Protein 3LZZ (pdb70)

Radius of gyration: 20.16 Å; Cα contacts (8 Å, |Δi|>4): 832; chains: 2; bounding box: 64×42×46 Å

InterPro domains:
  IPR009327 Cupin domain of unknown function DUF985 [PF06172] (14-147)
  IPR009327 Cupin domain of unknown function DUF985 [cd06121] (12-163)
  IPR011051 RmlC-like cupin domain superfamily [SSF51182] (6-169)
  IPR014710 RmlC-like jelly roll fold [G3DSA:2.60.120.10] (1-169)
  IPR039935 Uncharacterized protein YML079W-like [PTHR33387] (6-169)

Foldseek 3Di:
DVVVVCCVVVVWDADPQDDWTKDWPDFDPDWDDDPPDDDIFTQKIKMKTKGAAPIKSFWKFFQWWKKKFFDDDFKKWKWWQAPVQDIDIAIDDDCVVPVRHHRMDIHHHPITIMMHDHGMTIIMMMTGSGDDVVGMDGDDLVVVCVNRVVCNVVNVSGHDD/DVVVVCCVVQVWDCDPQWRWTKDWDDFAPDWDDDPVDDDIFTFKIKMKIKDAAPIKNFWKFFQWWKKKFFDDDFKKWKWWQALVQDIDIAIDDDCVVPVRHDRMDIHGHPIIIMMHDHGMTIIMMMTGSYDDVVGMGRDALVVVCVSHVVCNVVNVVRHDD

B-factor: mean 35.82, std 12.93, range [13.78, 120.42]

Organism: NCBI:txid155462

Structure (mmCIF, N/CA/C/O backbone):
data_3LZZ
#
_entry.id   3LZZ
#
_cell.length_a   88.860
_cell.length_b   88.860
_cell.length_c   168.170
_cell.angle_alpha   90.00
_cell.angle_beta   90.00
_cell.angle_gamma   90.00
#
_symmetry.space_group_name_H-M   'I 41'
#
loop_
_entity.id
_entity.type
_entity.pdbx_description
1 polymer 'Putative uncharacterized protein'
2 non-polymer "GUANOSINE-5'-DIPHOSPHATE"
3 non-polymer 'ACETATE ION'
4 water water
#
loop_
_atom_site.group_PDB
_atom_site.id
_atom_site.type_symbol
_atom_site.label_atom_id
_atom_site.label_alt_id
_atom_site.label_comp_id
_atom_site.label_asym_id
_atom_site.label_entity_id
_atom_site.label_seq_id
_atom_site.pdbx_PDB_ins_code
_atom_site.Cartn_x
_atom_site.Cartn_y
_atom_site.Cartn_z
_atom_site.occupancy
_atom_site.B_iso_or_equiv
_atom_site.auth_seq_id
_atom_site.auth_comp_id
_atom_site.auth_asym_id
_atom_site.auth_atom_id
_atom_site.pdbx_PDB_model_num
ATOM 1 N N . GLU A 1 10 ? -21.020 -33.972 8.089 1.00 40.62 10 GLU A N 1
ATOM 2 C CA . GLU A 1 10 ? -22.141 -33.173 7.472 1.00 41.43 10 GLU A CA 1
ATOM 3 C C . GLU A 1 10 ? -21.475 -32.154 6.578 1.00 40.43 10 GLU A C 1
ATOM 4 O O . GLU A 1 10 ? -20.490 -31.539 7.003 1.00 40.25 10 GLU A O 1
ATOM 10 N N . GLU A 1 11 ? -22.029 -31.992 5.362 1.00 39.22 11 GLU A N 1
ATOM 11 C CA . GLU A 1 11 ? -21.558 -31.016 4.385 1.00 38.26 11 GLU A CA 1
ATOM 12 C C . GLU A 1 11 ? -21.786 -29.628 4.910 1.00 35.64 11 GLU A C 1
ATOM 13 O O . GLU A 1 11 ? -20.901 -28.758 4.794 1.00 35.00 11 GLU A O 1
ATOM 19 N N . VAL A 1 12 ? -22.961 -29.429 5.497 1.00 33.19 12 VAL A N 1
ATOM 20 C CA . VAL A 1 12 ? -23.293 -28.133 6.044 1.00 31.77 12 VAL A CA 1
ATOM 21 C C . VAL A 1 12 ? -22.183 -27.597 6.977 1.00 31.28 12 VAL A C 1
ATOM 22 O O . VAL A 1 12 ? -21.582 -26.528 6.698 1.00 30.60 12 VAL A O 1
ATOM 26 N N . LYS A 1 13 ? -21.855 -28.345 8.033 1.00 30.84 13 LYS A N 1
ATOM 27 C CA . LYS A 1 13 ? -20.828 -27.912 8.967 1.00 30.90 13 LYS A CA 1
ATOM 28 C C . LYS A 1 13 ? -19.474 -27.753 8.308 1.00 31.27 13 LYS A C 1
ATOM 29 O O . LYS A 1 13 ? -18.666 -26.928 8.794 1.00 31.44 13 LYS A O 1
ATOM 35 N N . ARG A 1 14 ? -19.152 -28.499 7.235 1.00 30.99 14 ARG A N 1
ATOM 36 C CA . ARG A 1 14 ? -17.829 -28.225 6.645 1.00 31.76 14 ARG A CA 1
ATOM 37 C C . ARG A 1 14 ? -17.858 -26.833 6.043 1.00 30.70 14 ARG A C 1
ATOM 38 O O . ARG A 1 14 ? -16.914 -26.040 6.232 1.00 30.49 14 ARG A O 1
ATOM 46 N N . LEU A 1 15 ? -18.987 -26.494 5.429 1.00 30.26 15 LEU A N 1
ATOM 47 C CA . LEU A 1 15 ? -19.112 -25.193 4.769 1.00 30.47 15 LEU A CA 1
ATOM 48 C C . LEU A 1 15 ? -19.134 -24.094 5.809 1.00 29.49 15 LEU A C 1
ATOM 49 O O . LEU A 1 15 ? -18.412 -23.070 5.649 1.00 28.07 15 LEU A O 1
ATOM 54 N N . ILE A 1 16 ? -19.912 -24.323 6.882 1.00 28.66 16 ILE A N 1
ATOM 55 C CA . ILE A 1 16 ? -19.953 -23.362 7.989 1.00 28.32 16 ILE A CA 1
ATOM 56 C C . ILE A 1 16 ? -18.572 -23.176 8.554 1.00 29.52 16 ILE A C 1
ATOM 57 O O . ILE A 1 16 ? -18.128 -22.031 8.713 1.00 30.43 16 ILE A O 1
ATOM 62 N N . ALA A 1 17 ? -17.844 -24.278 8.765 1.00 29.73 17 ALA A N 1
ATOM 63 C CA . ALA A 1 17 ? -16.446 -24.162 9.260 1.00 30.62 17 ALA A CA 1
ATOM 64 C C . ALA A 1 17 ? -15.579 -23.455 8.282 1.00 31.03 17 ALA A C 1
ATOM 65 O O . ALA A 1 17 ? -14.874 -22.533 8.634 1.00 31.50 17 ALA A O 1
ATOM 67 N N . LEU A 1 18 ? -15.590 -23.912 7.042 1.00 31.82 18 LEU A N 1
ATOM 68 C CA . LEU A 1 18 ? -14.581 -23.452 6.117 1.00 32.55 18 LEU A CA 1
ATOM 69 C C . LEU A 1 18 ? -14.843 -22.021 5.688 1.00 31.80 18 LEU A C 1
ATOM 70 O O . LEU A 1 18 ? -13.890 -21.233 5.516 1.00 31.73 18 LEU A O 1
ATOM 75 N N . TYR A 1 19 ? -16.129 -21.652 5.528 1.00 29.99 19 TYR A N 1
ATOM 76 C CA . TYR A 1 19 ? -16.426 -20.274 5.122 1.00 28.61 19 TYR A CA 1
ATOM 77 C C . TYR A 1 19 ? -16.677 -19.297 6.295 1.00 29.73 19 TYR A C 1
ATOM 78 O O . TYR A 1 19 ? -16.958 -18.097 6.077 1.00 28.92 19 TYR A O 1
ATOM 87 N N . GLU A 1 20 ? -16.610 -19.818 7.530 1.00 30.31 20 GLU A N 1
ATOM 88 C CA . GLU A 1 20 ? -16.726 -19.001 8.758 1.00 31.11 20 GLU A CA 1
ATOM 89 C C . GLU A 1 20 ? -18.090 -18.339 8.840 1.00 30.68 20 GLU A C 1
ATOM 90 O O . GLU A 1 20 ? -18.209 -17.173 9.157 1.00 30.30 20 GLU A O 1
ATOM 96 N N . LEU A 1 21 ? -19.122 -19.095 8.532 1.00 31.65 21 LEU A N 1
ATOM 97 C CA . LEU A 1 21 ? -20.467 -18.547 8.588 1.00 34.67 21 LEU A CA 1
ATOM 98 C C . LEU A 1 21 ? -20.937 -18.462 10.017 1.00 36.67 21 LEU A C 1
ATOM 99 O O . LEU A 1 21 ? -20.575 -19.284 10.849 1.00 36.60 21 LEU A O 1
ATOM 104 N N . THR A 1 22 ? -21.732 -17.451 10.305 1.00 39.11 22 THR A N 1
ATOM 105 C CA . THR A 1 22 ? -22.348 -17.329 11.594 1.00 41.81 22 THR A CA 1
ATOM 106 C C . THR A 1 22 ? -23.857 -17.312 11.404 1.00 43.09 22 THR A C 1
ATOM 107 O O . THR A 1 22 ? -24.292 -17.059 10.323 1.00 43.28 22 THR A O 1
ATOM 111 N N . PRO A 1 23 ? -24.672 -17.608 12.434 1.00 45.34 23 PRO A N 1
ATOM 112 C CA . PRO A 1 23 ? -26.155 -17.658 12.136 1.00 46.92 23 PRO A CA 1
ATOM 113 C C . PRO A 1 23 ? -26.809 -16.256 11.929 1.00 49.44 23 PRO A C 1
ATOM 114 O O . PRO A 1 23 ? -26.439 -15.299 12.625 1.00 50.01 23 PRO A O 1
ATOM 118 N N . HIS A 1 24 ? -27.725 -16.135 10.956 1.00 51.27 24 HIS A N 1
ATOM 119 C CA . HIS A 1 24 ? -28.134 -14.830 10.362 1.00 53.24 24 HIS A CA 1
ATOM 120 C C . HIS A 1 24 ? -29.016 -14.084 11.372 1.00 53.87 24 HIS A C 1
ATOM 121 O O . HIS A 1 24 ? -29.934 -14.720 11.896 1.00 53.86 24 HIS A O 1
ATOM 128 N N . PRO A 1 25 ? -28.688 -12.793 11.726 1.00 54.31 25 PRO A N 1
ATOM 129 C CA . PRO A 1 25 ? -29.449 -12.096 12.800 1.00 54.70 25 PRO A CA 1
ATOM 130 C C . PRO A 1 25 ? -30.906 -12.176 12.508 1.00 55.31 25 PRO A C 1
ATOM 131 O O . PRO A 1 25 ? -31.654 -12.682 13.332 1.00 55.70 25 PRO A O 1
ATOM 135 N N . ALA A 1 26 ? -31.322 -11.741 11.329 1.00 56.90 26 ALA A N 1
ATOM 136 C CA . ALA A 1 26 ? -32.714 -11.874 10.863 1.00 57.37 26 ALA A CA 1
ATOM 137 C C . ALA A 1 26 ? -32.999 -13.125 10.056 1.00 57.27 26 ALA A C 1
ATOM 138 O O . ALA A 1 26 ? -33.438 -13.020 8.961 1.00 57.69 26 ALA A O 1
ATOM 140 N N . SER A 1 27 ? -32.841 -14.287 10.655 1.00 57.85 27 SER A N 1
ATOM 141 C CA . SER A 1 27 ? -32.657 -15.643 10.012 1.00 57.29 27 SER A CA 1
ATOM 142 C C . SER A 1 27 ? -33.789 -16.719 10.054 1.00 56.85 27 SER A C 1
ATOM 143 O O . SER A 1 27 ? -34.891 -16.448 10.611 1.00 57.43 27 SER A O 1
ATOM 146 N N . GLY A 1 28 ? -33.519 -17.934 9.509 1.00 54.64 28 GLY A N 1
ATOM 147 C CA . GLY A 1 28 ? -32.238 -18.257 8.790 1.00 52.88 28 GLY A CA 1
ATOM 148 C C . GLY A 1 28 ? -31.630 -19.661 8.961 1.00 50.89 28 GLY A C 1
ATOM 149 O O . GLY A 1 28 ? -32.213 -20.513 9.664 1.00 52.29 28 GLY A O 1
ATOM 150 N N . GLY A 1 29 ? -30.481 -19.948 8.341 1.00 47.44 29 GLY A N 1
ATOM 151 C CA . GLY A 1 29 ? -29.713 -19.042 7.519 1.00 42.59 29 GLY A CA 1
ATOM 152 C C . GLY A 1 29 ? -28.359 -18.827 8.174 1.00 40.30 29 GLY A C 1
ATOM 153 O O . GLY A 1 29 ? -28.317 -18.430 9.342 1.00 40.05 29 GLY A O 1
ATOM 154 N N . TRP A 1 30 ? -27.256 -19.047 7.439 1.00 37.12 30 TRP A N 1
ATOM 155 C CA . TRP A 1 30 ? -25.906 -18.745 7.950 1.00 33.84 30 TRP A CA 1
ATOM 156 C C . TRP A 1 30 ? -25.250 -17.848 6.946 1.00 32.66 30 TRP A C 1
ATOM 157 O O . TRP A 1 30 ? -25.535 -17.971 5.765 1.00 33.80 30 TRP A O 1
ATOM 168 N N . PHE A 1 31 ? -24.376 -16.950 7.373 1.00 30.86 31 PHE A N 1
ATOM 169 C CA . PHE A 1 31 ? -23.889 -15.955 6.465 1.00 30.33 31 PHE A CA 1
ATOM 170 C C . PHE A 1 31 ? -22.542 -15.417 6.916 1.00 29.99 31 PHE A C 1
ATOM 171 O O . PHE A 1 31 ? -22.106 -15.715 7.996 1.00 31.24 31 PHE A O 1
ATOM 179 N N . ARG A 1 32 ? -21.876 -14.646 6.047 1.00 28.88 32 ARG A N 1
ATOM 180 C CA . ARG A 1 32 ? -20.682 -13.860 6.345 1.00 26.11 32 ARG A CA 1
ATOM 181 C C . ARG A 1 32 ? -20.495 -12.931 5.154 1.00 25.74 32 ARG A C 1
ATOM 182 O O . ARG A 1 32 ? -20.582 -13.371 4.020 1.00 24.97 32 ARG A O 1
ATOM 190 N N . GLU A 1 33 ? -20.269 -11.641 5.422 1.00 25.90 33 GLU A N 1
ATOM 191 C CA . GLU A 1 33 ? -19.993 -10.658 4.407 1.00 25.54 33 GLU A CA 1
ATOM 192 C C . GLU A 1 33 ? -18.551 -10.858 4.056 1.00 26.04 33 GLU A C 1
ATOM 193 O O . GLU A 1 33 ? -17.696 -10.712 4.912 1.00 27.34 33 GLU A O 1
ATOM 199 N N . THR A 1 34 ? -18.288 -11.232 2.797 1.00 26.41 34 THR A N 1
ATOM 200 C CA . THR A 1 34 ? -16.942 -11.570 2.323 1.00 25.43 34 THR A CA 1
ATOM 201 C C . THR A 1 34 ? -16.328 -10.437 1.567 1.00 25.17 34 THR A C 1
ATOM 202 O O . THR A 1 34 ? -15.138 -10.421 1.409 1.00 27.73 34 THR A O 1
ATOM 206 N N . TYR A 1 35 ? -17.103 -9.472 1.107 1.00 24.45 35 TYR A N 1
ATOM 207 C CA . TYR A 1 35 ? -16.555 -8.414 0.271 1.00 23.13 35 TYR A CA 1
ATOM 208 C C . TYR A 1 35 ? -17.407 -7.156 0.348 1.00 24.85 35 TYR A C 1
ATOM 209 O O . TYR A 1 35 ? -18.657 -7.243 0.365 1.00 25.66 35 TYR A O 1
ATOM 218 N N . ARG A 1 36 ? -16.758 -6.016 0.378 1.00 25.62 36 ARG A N 1
ATOM 219 C CA . ARG A 1 36 ? -17.375 -4.731 0.373 1.00 26.85 36 ARG A CA 1
ATOM 220 C C . ARG A 1 36 ? -16.462 -3.846 -0.403 1.00 29.23 36 ARG A C 1
ATOM 221 O O . ARG A 1 36 ? -15.377 -3.670 -0.045 1.00 31.55 36 ARG A O 1
ATOM 229 N N . SER A 1 37 ? -16.930 -3.277 -1.478 1.00 31.20 37 SER A N 1
ATOM 230 C CA . SER A 1 37 ? -16.130 -2.483 -2.357 1.00 32.46 37 SER A CA 1
ATOM 231 C C . SER A 1 37 ? -15.676 -1.156 -1.814 1.00 33.57 37 SER A C 1
ATOM 232 O O . SER A 1 37 ? -16.376 -0.494 -1.107 1.00 34.44 37 SER A O 1
ATOM 235 N N . ASP A 1 38 ? -14.481 -0.780 -2.211 1.00 33.95 38 ASP A N 1
ATOM 236 C CA . ASP A 1 38 ? -13.890 0.482 -1.880 1.00 34.69 38 ASP A CA 1
ATOM 237 C C . ASP A 1 38 ? -14.691 1.612 -2.512 1.00 33.07 38 ASP A C 1
ATOM 238 O O . ASP A 1 38 ? -14.847 2.615 -1.939 1.00 32.33 38 ASP A O 1
ATOM 243 N N . VAL A 1 39 ? -15.184 1.437 -3.712 1.00 31.83 39 VAL A N 1
ATOM 244 C CA . VAL A 1 39 ? -15.873 2.473 -4.430 1.00 30.91 39 VAL A CA 1
ATOM 245 C C . VAL A 1 39 ? -17.277 2.778 -3.932 1.00 32.64 39 VAL A C 1
ATOM 246 O O . VAL A 1 39 ? -18.038 1.912 -3.636 1.00 31.39 39 VAL A O 1
ATOM 250 N N . GLN A 1 40 ? -17.594 4.057 -3.873 1.00 34.45 40 GLN A N 1
ATOM 251 C CA . GLN A 1 40 ? -18.852 4.561 -3.388 1.00 36.25 40 GLN A CA 1
ATOM 252 C C . GLN A 1 40 ? -19.650 5.272 -4.457 1.00 37.95 40 GLN A C 1
ATOM 253 O O . GLN A 1 40 ? -19.130 5.677 -5.462 1.00 39.99 40 GLN A O 1
ATOM 259 N N . VAL A 1 41 ? -20.925 5.467 -4.211 1.00 37.27 41 VAL A N 1
ATOM 260 C CA . VAL A 1 41 ? -21.792 6.091 -5.203 1.00 37.38 41 VAL A CA 1
ATOM 261 C C . VAL A 1 41 ? -23.077 6.610 -4.567 1.00 38.04 41 VAL A C 1
ATOM 262 O O . VAL A 1 41 ? -23.846 5.846 -3.985 1.00 36.31 41 VAL A O 1
ATOM 264 N N . GLU A 1 42 ? -23.302 7.915 -4.681 1.00 39.96 42 GLU A N 1
ATOM 265 C CA . GLU A 1 42 ? -24.494 8.539 -4.121 1.00 42.54 42 GLU A CA 1
ATOM 266 C C . GLU A 1 42 ? -25.714 8.282 -5.000 1.00 42.21 42 GLU A C 1
ATOM 267 O O . GLU A 1 42 ? -25.925 8.966 -6.001 1.00 43.14 42 GLU A O 1
ATOM 273 N N . ALA A 1 43 ? -26.513 7.291 -4.618 1.00 41.56 43 ALA A N 1
ATOM 274 C CA . ALA A 1 43 ? -27.710 6.938 -5.373 1.00 40.79 43 ALA A CA 1
ATOM 275 C C . ALA A 1 43 ? -28.962 7.531 -4.734 1.00 41.18 43 ALA A C 1
ATOM 276 O O . ALA A 1 43 ? -29.197 7.366 -3.537 1.00 41.01 43 ALA A O 1
ATOM 278 N N . GLU A 1 44 ? -29.761 8.221 -5.541 1.00 42.12 44 GLU A N 1
ATOM 279 C CA . GLU A 1 44 ? -30.997 8.838 -5.057 1.00 42.60 44 GLU A CA 1
ATOM 280 C C . GLU A 1 44 ? -31.853 7.817 -4.315 1.00 40.60 44 GLU A C 1
ATOM 281 O O . GLU A 1 44 ? -32.003 6.665 -4.767 1.00 40.79 44 GLU A O 1
ATOM 287 N N . GLY A 1 45 ? -32.403 8.221 -3.181 1.00 38.16 45 GLY A N 1
ATOM 288 C CA . GLY A 1 45 ? -33.222 7.327 -2.409 1.00 36.17 45 GLY A CA 1
ATOM 289 C C . GLY A 1 45 ? -32.451 6.577 -1.373 1.00 35.25 45 GLY A C 1
ATOM 290 O O . GLY A 1 45 ? -33.031 5.915 -0.503 1.00 34.97 45 GLY A O 1
ATOM 291 N N . PHE A 1 46 ? -31.131 6.680 -1.471 1.00 34.95 46 PHE A N 1
ATOM 292 C CA . PHE A 1 46 ? -30.251 6.235 -0.403 1.00 35.07 46 PHE A CA 1
ATOM 293 C C . PHE A 1 46 ? -29.804 7.353 0.562 1.00 36.01 46 PHE A C 1
ATOM 294 O O . PHE A 1 46 ? -29.287 8.394 0.152 1.00 36.05 46 PHE A O 1
ATOM 302 N N . ASP A 1 47 ? -30.044 7.147 1.851 1.00 36.65 47 ASP A N 1
ATOM 303 C CA . ASP A 1 47 ? -29.556 8.082 2.859 1.00 38.48 47 ASP A CA 1
ATOM 304 C C . ASP A 1 47 ? -28.018 8.036 3.082 1.00 39.02 47 ASP A C 1
ATOM 305 O O . ASP A 1 47 ? -27.544 7.300 3.970 1.00 39.35 47 ASP A O 1
ATOM 310 N N . GLY A 1 48 ? -27.245 8.787 2.301 1.00 39.39 48 GLY A N 1
ATOM 311 C CA . GLY A 1 48 ? -25.760 8.676 2.395 1.00 39.81 48 GLY A CA 1
ATOM 312 C C . GLY A 1 48 ? -25.075 7.903 1.280 1.00 40.03 48 GLY A C 1
ATOM 313 O O . GLY A 1 48 ? -25.738 7.300 0.433 1.00 40.99 48 GLY A O 1
ATOM 314 N N . LYS A 1 49 ? -23.744 7.911 1.245 1.00 39.39 49 LYS A N 1
ATOM 315 C CA . LYS A 1 49 ? -23.026 7.166 0.214 1.00 37.60 49 LYS A CA 1
ATOM 316 C C . LYS A 1 49 ? -23.170 5.686 0.543 1.00 34.98 49 LYS A C 1
ATOM 317 O O . LYS A 1 49 ? -23.514 5.299 1.686 1.00 33.44 49 LYS A O 1
ATOM 323 N N . ARG A 1 50 ? -22.901 4.872 -0.464 1.00 31.34 50 ARG A N 1
ATOM 324 C CA . ARG A 1 50 ? -22.937 3.430 -0.311 1.00 29.69 50 ARG A CA 1
ATOM 325 C C . ARG A 1 50 ? -21.788 2.859 -1.114 1.00 29.04 50 ARG A C 1
ATOM 326 O O . ARG A 1 50 ? -21.339 3.427 -2.168 1.00 28.14 50 ARG A O 1
ATOM 334 N N . SER A 1 51 ? -21.313 1.728 -0.631 1.00 27.01 51 SER A N 1
ATOM 335 C CA . SER A 1 51 ? -20.456 0.916 -1.441 1.00 26.49 51 SER A CA 1
ATOM 336 C C . SER A 1 51 ? -21.230 0.477 -2.739 1.00 25.00 51 SER A C 1
ATOM 337 O O . SER A 1 51 ? -22.449 0.259 -2.692 1.00 23.73 51 SER A O 1
ATOM 340 N N . VAL A 1 52 ? -20.546 0.386 -3.869 1.00 23.86 52 VAL A N 1
ATOM 341 C CA . VAL A 1 52 ? -21.170 -0.112 -5.058 1.00 23.64 52 VAL A CA 1
ATOM 342 C C . VAL A 1 52 ? -21.582 -1.554 -4.962 1.00 24.14 52 VAL A C 1
ATOM 343 O O . VAL A 1 52 ? -22.532 -1.921 -5.647 1.00 24.89 52 VAL A O 1
ATOM 347 N N . LEU A 1 53 ? -20.936 -2.363 -4.113 1.00 24.01 53 LEU A N 1
ATOM 348 C CA . LEU A 1 53 ? -21.187 -3.836 -4.122 1.00 23.39 53 LEU A CA 1
ATOM 349 C C . LEU A 1 53 ? -20.725 -4.508 -2.856 1.00 23.32 53 LEU A C 1
ATOM 350 O O . LEU A 1 53 ? -19.592 -4.260 -2.431 1.00 23.68 53 LEU A O 1
ATOM 355 N N . THR A 1 54 ? -21.559 -5.381 -2.286 1.00 22.45 54 THR A N 1
ATOM 356 C CA . THR A 1 54 ? -21.144 -6.211 -1.155 1.00 22.70 54 THR A CA 1
ATOM 357 C C . THR A 1 54 ? -21.581 -7.613 -1.558 1.00 23.05 54 THR A C 1
ATOM 358 O O . THR A 1 54 ? -22.507 -7.760 -2.373 1.00 22.17 54 THR A O 1
ATOM 362 N N . MET A 1 55 ? -20.906 -8.621 -0.991 1.00 22.41 55 MET A N 1
ATOM 363 C CA . MET A 1 55 ? -21.234 -9.993 -1.238 1.00 22.59 55 MET A CA 1
ATOM 364 C C . MET A 1 55 ? -21.183 -10.768 0.082 1.00 22.89 55 MET A C 1
ATOM 365 O O . MET A 1 55 ? -20.332 -10.499 0.886 1.00 24.83 55 MET A O 1
ATOM 370 N N . ILE A 1 56 ? -22.071 -11.738 0.285 1.00 22.77 56 ILE A N 1
ATOM 371 C CA . ILE A 1 56 ? -22.050 -12.657 1.444 1.00 21.35 56 ILE A CA 1
ATOM 372 C C . ILE A 1 56 ? -22.078 -14.103 0.941 1.00 22.49 56 ILE A C 1
ATOM 373 O O . ILE A 1 56 ? -22.533 -14.342 -0.180 1.00 23.74 56 ILE A O 1
ATOM 378 N N . TYR A 1 57 ? -21.605 -15.073 1.732 1.00 22.49 57 TYR A N 1
ATOM 379 C CA . TYR A 1 57 ? -22.030 -16.435 1.545 1.00 22.65 57 TYR A CA 1
ATOM 380 C C . TYR A 1 57 ? -23.318 -16.468 2.285 1.00 23.47 57 TYR A C 1
ATOM 381 O O . TYR A 1 57 ? -23.461 -15.718 3.245 1.00 24.85 57 TYR A O 1
ATOM 390 N N . TYR A 1 58 ? -24.267 -17.284 1.857 1.00 23.90 58 TYR A N 1
ATOM 391 C CA . TYR A 1 58 ? -25.513 -17.436 2.560 1.00 25.70 58 TYR A CA 1
ATOM 392 C C . TYR A 1 58 ? -25.921 -18.880 2.463 1.00 26.94 58 TYR A C 1
ATOM 393 O O . TYR A 1 58 ? -26.032 -19.391 1.351 1.00 27.01 58 TYR A O 1
ATOM 402 N N . LEU A 1 59 ? -26.096 -19.558 3.609 1.00 28.15 59 LEU A N 1
ATOM 403 C CA . LEU A 1 59 ? -26.332 -20.988 3.593 1.00 29.56 59 LEU A CA 1
ATOM 404 C C . LEU A 1 59 ? -27.613 -21.242 4.302 1.00 32.75 59 LEU A C 1
ATOM 405 O O . LEU A 1 59 ? -27.862 -20.677 5.384 1.00 33.90 59 LEU A O 1
ATOM 410 N N . MET A 1 60 ? -28.438 -22.088 3.702 1.00 35.27 60 MET A N 1
ATOM 411 C CA . MET A 1 60 ? -29.746 -22.346 4.250 1.00 38.82 60 MET A CA 1
ATOM 412 C C . MET A 1 60 ? -29.933 -23.806 4.396 1.00 38.94 60 MET A C 1
ATOM 413 O O . MET A 1 60 ? -29.373 -24.573 3.601 1.00 38.96 60 MET A O 1
ATOM 418 N N . GLN A 1 61 ? -30.758 -24.162 5.377 1.00 40.32 61 GLN A N 1
ATOM 419 C CA . GLN A 1 61 ? -31.200 -25.541 5.601 1.00 42.43 61 GLN A CA 1
ATOM 420 C C . GLN A 1 61 ? -32.694 -25.626 5.726 1.00 42.65 61 GLN A C 1
ATOM 421 O O . GLN A 1 61 ? -33.353 -24.625 6.013 1.00 43.02 61 GLN A O 1
ATOM 427 N N . ALA A 1 62 ? -33.213 -26.814 5.545 1.00 44.21 62 ALA A N 1
ATOM 428 C CA . ALA A 1 62 ? -34.622 -27.062 5.589 1.00 46.73 62 ALA A CA 1
ATOM 429 C C . ALA A 1 62 ? -35.249 -26.804 6.926 1.00 47.40 62 ALA A C 1
ATOM 430 O O . ALA A 1 62 ? -34.675 -27.059 7.933 1.00 47.04 62 ALA A O 1
ATOM 432 N N . GLY A 1 63 ? -36.462 -26.293 6.880 1.00 49.72 63 GLY A N 1
ATOM 433 C CA . GLY A 1 63 ? -37.279 -26.001 8.028 1.00 52.10 63 GLY A CA 1
ATOM 434 C C . GLY A 1 63 ? -37.130 -24.641 8.620 1.00 53.78 63 GLY A C 1
ATOM 435 O O . GLY A 1 63 ? -37.811 -24.273 9.528 1.00 54.61 63 GLY A O 1
ATOM 436 N N . GLN A 1 64 ? -36.246 -23.862 8.058 1.00 30.00 64 GLN A N 1
ATOM 437 C CA . GLN A 1 64 ? -35.911 -22.575 8.606 1.00 30.00 64 GLN A CA 1
ATOM 438 C C . GLN A 1 64 ? -35.940 -21.507 7.524 1.00 30.00 64 GLN A C 1
ATOM 439 O O . GLN A 1 64 ? -34.915 -21.166 6.995 1.00 30.00 64 GLN A O 1
ATOM 445 N N . PRO A 1 65 ? -37.109 -20.984 7.197 1.00 53.38 65 PRO A N 1
ATOM 446 C CA . PRO A 1 65 ? -37.260 -19.986 6.143 1.00 52.44 65 PRO A CA 1
ATOM 447 C C . PRO A 1 65 ? -36.702 -18.642 6.468 1.00 51.64 65 PRO A C 1
ATOM 448 O O . PRO A 1 65 ? -37.095 -18.110 7.447 1.00 52.46 65 PRO A O 1
ATOM 452 N N . ASP A 1 66 ? -35.838 -18.083 5.648 1.00 51.12 66 ASP A N 1
ATOM 453 C CA . ASP A 1 66 ? -35.450 -16.702 5.767 1.00 51.35 66 ASP A CA 1
ATOM 454 C C . ASP A 1 66 ? -36.754 -15.982 5.627 1.00 50.88 66 ASP A C 1
ATOM 455 O O . ASP A 1 66 ? -37.392 -16.133 4.643 1.00 50.64 66 ASP A O 1
ATOM 460 N N . PRO A 1 67 ? -37.169 -15.215 6.607 1.00 30.00 67 PRO A N 1
ATOM 461 C CA . PRO A 1 67 ? -38.452 -14.536 6.534 1.00 30.00 67 PRO A CA 1
ATOM 462 C C . PRO A 1 67 ? -38.515 -13.372 5.565 1.00 30.00 67 PRO A C 1
ATOM 463 O O . PRO A 1 67 ? -37.533 -12.942 5.090 1.00 30.00 67 PRO A O 1
ATOM 467 N N . PHE A 1 68 ? -39.693 -12.878 5.301 1.00 24.10 68 PHE A N 1
ATOM 468 C CA . PHE A 1 68 ? -39.883 -11.814 4.363 1.00 28.08 68 PHE A CA 1
ATOM 469 C C . PHE A 1 68 ? -39.216 -10.545 4.775 1.00 27.84 68 PHE A C 1
ATOM 470 O O . PHE A 1 68 ? -39.335 -10.113 5.886 1.00 28.35 68 PHE A O 1
ATOM 478 N N . HIS A 1 69 ? -38.540 -9.940 3.822 1.00 26.52 69 HIS A N 1
ATOM 479 C CA . HIS A 1 69 ? -37.739 -8.728 4.019 1.00 25.76 69 HIS A CA 1
ATOM 480 C C . HIS A 1 69 ? -37.564 -8.064 2.674 1.00 26.04 69 HIS A C 1
ATOM 481 O O . HIS A 1 69 ? -37.990 -8.624 1.659 1.00 25.41 69 HIS A O 1
ATOM 488 N N . ARG A 1 70 ? -36.958 -6.874 2.674 1.00 24.96 70 ARG A N 1
ATOM 489 C CA . ARG A 1 70 ? -36.676 -6.201 1.448 1.00 25.86 70 ARG A CA 1
ATOM 490 C C . ARG A 1 70 ? -35.673 -5.151 1.752 1.00 27.20 70 ARG A C 1
ATOM 491 O O . ARG A 1 70 ? -35.504 -4.803 2.943 1.00 27.94 70 ARG A O 1
ATOM 499 N N . VAL A 1 71 ? -35.045 -4.652 0.671 1.00 26.78 71 VAL A N 1
ATOM 500 C CA . VAL A 1 71 ? -33.973 -3.667 0.679 1.00 25.29 71 VAL A CA 1
ATOM 501 C C . VAL A 1 71 ? -34.254 -2.704 -0.483 1.00 25.64 71 VAL A C 1
ATOM 502 O O . VAL A 1 71 ? -35.258 -2.840 -1.188 1.00 26.34 71 VAL A O 1
ATOM 506 N N . LYS A 1 72 ? -33.385 -1.719 -0.665 1.00 24.75 72 LYS A N 1
ATOM 507 C CA . LYS A 1 72 ? -33.528 -0.723 -1.680 1.00 24.38 72 LYS A CA 1
ATOM 508 C C . LYS A 1 72 ? -32.698 -1.065 -2.943 1.00 25.26 72 LYS A C 1
ATOM 509 O O . LYS A 1 72 ? -32.690 -0.286 -3.888 1.00 26.28 72 LYS A O 1
ATOM 515 N N . SER A 1 73 ? -32.051 -2.231 -2.981 1.00 24.26 73 SER A N 1
ATOM 516 C CA . SER A 1 73 ? -31.204 -2.613 -4.119 1.00 25.49 73 SER A CA 1
ATOM 517 C C . SER A 1 73 ? -31.684 -3.930 -4.735 1.00 24.34 73 SER A C 1
ATOM 518 O O . SER A 1 73 ? -32.259 -4.766 -4.007 1.00 23.40 73 SER A O 1
ATOM 521 N N . ASP A 1 74 ? -31.475 -4.096 -6.043 1.00 22.88 74 ASP A N 1
ATOM 522 C CA . ASP A 1 74 ? -31.622 -5.427 -6.624 1.00 24.48 74 ASP A CA 1
ATOM 523 C C . ASP A 1 74 ? -30.721 -6.333 -5.833 1.00 24.95 74 ASP A C 1
ATOM 524 O O . ASP A 1 74 ? -29.647 -5.951 -5.433 1.00 25.54 74 ASP A O 1
ATOM 529 N N . GLU A 1 75 ? -31.139 -7.550 -5.599 1.00 25.94 75 GLU A N 1
ATOM 530 C CA . GLU A 1 75 ? -30.314 -8.419 -4.775 1.00 25.91 75 GLU A CA 1
ATOM 531 C C . GLU A 1 75 ? -30.100 -9.685 -5.599 1.00 24.76 75 GLU A C 1
ATOM 532 O O . GLU A 1 75 ? -31.043 -10.228 -6.097 1.00 24.16 75 GLU A O 1
ATOM 538 N N . THR A 1 76 ? -28.851 -10.090 -5.832 1.00 24.66 76 THR A N 1
ATOM 539 C CA . THR A 1 76 ? -28.558 -11.137 -6.801 1.00 22.93 76 THR A CA 1
ATOM 540 C C . THR A 1 76 ? -28.088 -12.384 -6.071 1.00 23.75 76 THR A C 1
ATOM 541 O O . THR A 1 76 ? -27.069 -12.355 -5.413 1.00 24.18 76 THR A O 1
ATOM 545 N N . PHE A 1 77 ? -28.824 -13.478 -6.214 1.00 23.19 77 PHE A N 1
ATOM 546 C CA . PHE A 1 77 ? -28.431 -14.747 -5.690 1.00 23.57 77 PHE A CA 1
ATOM 547 C C . PHE A 1 77 ? -27.724 -15.580 -6.760 1.00 24.18 77 PHE A C 1
ATOM 548 O O . PHE A 1 77 ? -28.210 -15.698 -7.914 1.00 24.80 77 PHE A O 1
ATOM 556 N N . VAL A 1 78 ? -26.646 -16.245 -6.341 1.00 23.64 78 VAL A N 1
ATOM 557 C CA . VAL A 1 78 ? -25.905 -17.129 -7.200 1.00 23.58 78 VAL A CA 1
ATOM 558 C C . VAL A 1 78 ? -25.651 -18.474 -6.525 1.00 25.78 78 VAL A C 1
ATOM 559 O O . VAL A 1 78 ? -25.103 -18.508 -5.397 1.00 26.84 78 VAL A O 1
ATOM 563 N N . HIS A 1 79 ? -26.041 -19.577 -7.187 1.00 25.25 79 HIS A N 1
ATOM 564 C CA . HIS A 1 79 ? -26.075 -20.879 -6.536 1.00 24.25 79 HIS A CA 1
ATOM 565 C C . HIS A 1 79 ? -24.700 -21.516 -6.579 1.00 25.47 79 HIS A C 1
ATOM 566 O O . HIS A 1 79 ? -24.084 -21.620 -7.640 1.00 26.64 79 HIS A O 1
ATOM 573 N N . ASN A 1 80 ? -24.199 -21.961 -5.437 1.00 25.92 80 ASN A N 1
ATOM 574 C CA . ASN A 1 80 ? -22.858 -22.484 -5.320 1.00 25.26 80 ASN A CA 1
ATOM 575 C C . ASN A 1 80 ? -22.920 -24.021 -5.209 1.00 26.85 80 ASN A C 1
ATOM 576 O O . ASN A 1 80 ? -22.224 -24.752 -6.002 1.00 25.94 80 ASN A O 1
ATOM 581 N N . LEU A 1 81 ? -23.725 -24.499 -4.237 1.00 27.04 81 LEU A N 1
ATOM 582 C CA . LEU A 1 81 ? -23.818 -25.936 -3.846 1.00 28.85 81 LEU A CA 1
ATOM 583 C C . LEU A 1 81 ? -25.179 -26.308 -3.283 1.00 29.35 81 LEU A C 1
ATOM 584 O O . LEU A 1 81 ? -25.901 -25.423 -2.771 1.00 30.91 81 LEU A O 1
ATOM 589 N N . GLY A 1 82 ? -25.506 -27.613 -3.333 1.00 28.77 82 GLY A N 1
ATOM 590 C CA . GLY A 1 82 ? -26.703 -28.136 -2.685 1.00 28.76 82 GLY A CA 1
ATOM 591 C C . GLY A 1 82 ? -27.948 -28.141 -3.549 1.00 28.73 82 GLY A C 1
ATOM 592 O O . GLY A 1 82 ? -27.859 -28.101 -4.795 1.00 30.25 82 GLY A O 1
ATOM 593 N N . GLY A 1 83 ? -29.104 -28.171 -2.892 1.00 26.72 83 GLY A N 1
ATOM 594 C CA . GLY A 1 83 ? -30.369 -28.289 -3.555 1.00 25.77 83 GLY A CA 1
ATOM 595 C C . GLY A 1 83 ? -30.885 -26.940 -4.045 1.00 26.45 83 GLY A C 1
ATOM 596 O O . GLY A 1 83 ? -30.189 -25.925 -4.003 1.00 25.88 83 GLY A O 1
ATOM 597 N N . SER A 1 84 ? -32.126 -26.930 -4.517 1.00 26.74 84 SER A N 1
ATOM 598 C CA . SER A 1 84 ? -32.792 -25.698 -4.937 1.00 27.63 84 SER A CA 1
ATOM 599 C C . SER A 1 84 ? -33.218 -24.834 -3.777 1.00 28.54 84 SER A C 1
ATOM 600 O O . SER A 1 84 ? -33.315 -25.294 -2.647 1.00 29.33 84 SER A O 1
ATOM 603 N N . MET A 1 85 ? -33.498 -23.572 -4.080 1.00 28.62 85 MET A N 1
ATOM 604 C CA . MET A 1 85 ? -33.931 -22.636 -3.095 1.00 28.78 85 MET A CA 1
ATOM 605 C C . MET A 1 85 ? -35.130 -21.885 -3.749 1.00 29.59 85 MET A C 1
ATOM 606 O O . MET A 1 85 ? -34.951 -21.247 -4.827 1.00 28.34 85 MET A O 1
ATOM 611 N N . LYS A 1 86 ? -36.321 -22.012 -3.123 1.00 29.18 86 LYS A N 1
ATOM 612 C CA . LYS A 1 86 ? -37.462 -21.239 -3.468 1.00 31.26 86 LYS A CA 1
ATOM 613 C C . LYS A 1 86 ? -37.250 -19.818 -3.011 1.00 31.41 86 LYS A C 1
ATOM 614 O O . LYS A 1 86 ? -37.080 -19.546 -1.811 1.00 32.77 86 LYS A O 1
ATOM 620 N N . ILE A 1 87 ? -37.298 -18.890 -3.952 1.00 30.56 87 ILE A N 1
ATOM 621 C CA . ILE A 1 87 ? -37.347 -17.491 -3.583 1.00 29.28 87 ILE A CA 1
ATOM 622 C C . ILE A 1 87 ? -38.735 -16.891 -3.809 1.00 30.13 87 ILE A C 1
ATOM 623 O O . ILE A 1 87 ? -39.145 -16.616 -4.953 1.00 30.52 87 ILE A O 1
ATOM 628 N N . HIS A 1 88 ? -39.462 -16.702 -2.707 1.00 30.90 88 HIS A N 1
ATOM 629 C CA . HIS A 1 88 ? -40.814 -16.147 -2.756 1.00 31.92 88 HIS A CA 1
ATOM 630 C C . HIS A 1 88 ? -40.710 -14.680 -2.888 1.00 32.66 88 HIS A C 1
ATOM 631 O O . HIS A 1 88 ? -39.933 -14.056 -2.152 1.00 32.63 88 HIS A O 1
ATOM 638 N N . MET A 1 89 ? -41.523 -14.116 -3.782 1.00 33.12 89 MET A N 1
ATOM 639 C CA . MET A 1 89 ? -41.543 -12.665 -3.961 1.00 33.82 89 MET A CA 1
ATOM 640 C C . MET A 1 89 ? -42.950 -12.106 -3.957 1.00 34.12 89 MET A C 1
ATOM 641 O O . MET A 1 89 ? -43.774 -12.528 -4.755 1.00 35.50 89 MET A O 1
ATOM 646 N N . ILE A 1 90 ? -43.216 -11.155 -3.060 1.00 34.53 90 ILE A N 1
ATOM 647 C CA . ILE A 1 90 ? -44.365 -10.259 -3.174 1.00 33.50 90 ILE A CA 1
ATOM 648 C C . ILE A 1 90 ? -43.919 -8.875 -3.694 1.00 34.00 90 ILE A C 1
ATOM 649 O O . ILE A 1 90 ? -43.155 -8.181 -3.027 1.00 35.47 90 ILE A O 1
ATOM 654 N N . HIS A 1 91 ? -44.367 -8.491 -4.888 1.00 33.23 91 HIS A N 1
ATOM 655 C CA . HIS A 1 91 ? -43.921 -7.277 -5.552 1.00 32.78 91 HIS A CA 1
ATOM 656 C C . HIS A 1 91 ? -44.806 -6.128 -5.096 1.00 34.14 91 HIS A C 1
ATOM 657 O O . HIS A 1 91 ? -45.944 -6.356 -4.654 1.00 34.94 91 HIS A O 1
ATOM 664 N N . PRO A 1 92 ? -44.323 -4.887 -5.227 1.00 34.53 92 PRO A N 1
ATOM 665 C CA . PRO A 1 92 ? -45.097 -3.701 -4.773 1.00 34.88 92 PRO A CA 1
ATOM 666 C C . PRO A 1 92 ? -46.569 -3.664 -5.266 1.00 35.39 92 PRO A C 1
ATOM 667 O O . PRO A 1 92 ? -47.443 -3.284 -4.512 1.00 36.36 92 PRO A O 1
ATOM 671 N N . ASP A 1 93 ? -46.838 -4.101 -6.494 1.00 35.65 93 ASP A N 1
ATOM 672 C CA . ASP A 1 93 ? -48.184 -4.123 -6.997 1.00 34.96 93 ASP A CA 1
ATOM 673 C C . ASP A 1 93 ? -49.006 -5.248 -6.360 1.00 35.33 93 ASP A C 1
ATOM 674 O O . ASP A 1 93 ? -50.185 -5.388 -6.708 1.00 35.16 93 ASP A O 1
ATOM 679 N N . GLY A 1 94 ? -48.405 -6.035 -5.440 1.00 34.75 94 GLY A N 1
ATOM 680 C CA . GLY A 1 94 ? -49.138 -7.082 -4.708 1.00 34.20 94 GLY A CA 1
ATOM 681 C C . GLY A 1 94 ? -49.132 -8.482 -5.352 1.00 34.46 94 GLY A C 1
ATOM 682 O O . GLY A 1 94 ? -49.611 -9.476 -4.770 1.00 34.66 94 GLY A O 1
ATOM 683 N N . SER A 1 95 ? -48.598 -8.594 -6.549 1.00 33.78 95 SER A N 1
ATOM 684 C CA . SER A 1 95 ? -48.514 -9.918 -7.177 1.00 34.79 95 SER A CA 1
ATOM 685 C C . SER A 1 95 ? -47.418 -10.818 -6.589 1.00 34.96 95 SER A C 1
ATOM 686 O O . SER A 1 95 ? -46.492 -10.339 -5.916 1.00 34.76 95 SER A O 1
ATOM 689 N N . TYR A 1 96 ? -47.556 -12.122 -6.821 1.00 35.15 96 TYR A N 1
ATOM 690 C CA . TYR A 1 96 ? -46.688 -13.089 -6.197 1.00 35.07 96 TYR A CA 1
ATOM 691 C C . TYR A 1 96 ? -45.982 -13.798 -7.340 1.00 35.84 96 TYR A C 1
ATOM 692 O O . TYR A 1 96 ? -46.610 -14.122 -8.352 1.00 36.36 96 TYR A O 1
ATOM 701 N N . SER A 1 97 ? -44.665 -13.992 -7.208 1.00 35.14 97 SER A N 1
ATOM 702 C CA . SER A 1 97 ? -43.934 -14.877 -8.126 1.00 34.43 97 SER A CA 1
ATOM 703 C C . SER A 1 97 ? -43.006 -15.685 -7.242 1.00 34.36 97 SER A C 1
ATOM 704 O O . SER A 1 97 ? -42.923 -15.432 -6.019 1.00 34.22 97 SER A O 1
ATOM 707 N N . CYS A 1 98 ? -42.334 -16.669 -7.841 1.00 34.06 98 CYS A N 1
ATOM 708 C CA . CYS A 1 98 ? -41.457 -17.582 -7.114 1.00 33.83 98 CYS A CA 1
ATOM 709 C C . CYS A 1 98 ? -40.358 -17.941 -8.073 1.00 32.16 98 CYS A C 1
ATOM 710 O O . CYS A 1 98 ? -40.631 -18.447 -9.158 1.00 31.87 98 CYS A O 1
ATOM 713 N N . SER A 1 99 ? -39.111 -17.652 -7.717 1.00 30.53 99 SER A N 1
ATOM 714 C CA . SER A 1 99 ? -38.001 -18.045 -8.583 1.00 28.00 99 SER A CA 1
ATOM 715 C C . SER A 1 99 ? -37.302 -19.193 -7.895 1.00 27.57 99 SER A C 1
ATOM 716 O O . SER A 1 99 ? -37.185 -19.221 -6.656 1.00 27.29 99 SER A O 1
ATOM 719 N N . ILE A 1 100 ? -36.868 -20.153 -8.700 1.00 26.16 100 ILE A N 1
ATOM 720 C CA . ILE A 1 100 ? -36.105 -21.278 -8.240 1.00 25.41 100 ILE A CA 1
ATOM 721 C C . ILE A 1 100 ? -34.617 -21.107 -8.554 1.00 25.59 100 ILE A C 1
ATOM 722 O O . ILE A 1 100 ? -34.181 -21.144 -9.729 1.00 26.72 100 ILE A O 1
ATOM 727 N N . LEU A 1 101 ? -33.831 -20.944 -7.498 1.00 25.38 101 LEU A N 1
ATOM 728 C CA . LEU A 1 101 ? -32.392 -20.901 -7.620 1.00 24.31 101 LEU A CA 1
ATOM 729 C C . LEU A 1 101 ? -31.860 -22.302 -7.491 1.00 24.87 101 LEU A C 1
ATOM 730 O O . LEU A 1 101 ? -32.188 -22.955 -6.523 1.00 26.24 101 LEU A O 1
ATOM 735 N N . GLY A 1 102 ? -31.054 -22.779 -8.458 1.00 24.57 102 GLY A N 1
ATOM 736 C CA . GLY A 1 102 ? -30.472 -24.128 -8.411 1.00 24.86 102 GLY A CA 1
ATOM 737 C C . GLY A 1 102 ? -29.817 -24.505 -9.736 1.00 26.53 102 GLY A C 1
ATOM 738 O O . GLY A 1 102 ? -29.547 -23.644 -10.569 1.00 27.32 102 GLY A O 1
ATOM 739 N N . ASN A 1 103 ? -29.534 -25.780 -9.907 1.00 27.02 103 ASN A N 1
ATOM 740 C CA . ASN A 1 103 ? -28.872 -26.328 -11.072 1.00 28.14 103 ASN A CA 1
ATOM 741 C C . ASN A 1 103 ? -29.882 -26.907 -12.069 1.00 30.18 103 ASN A C 1
ATOM 742 O O . ASN A 1 103 ? -30.511 -27.934 -11.794 1.00 29.94 103 ASN A O 1
ATOM 747 N N . PRO A 1 104 ? -30.053 -26.262 -13.240 1.00 32.23 104 PRO A N 1
ATOM 748 C CA . PRO A 1 104 ? -31.018 -26.833 -14.213 1.00 33.32 104 PRO A CA 1
ATOM 749 C C . PRO A 1 104 ? -30.599 -28.210 -14.772 1.00 35.58 104 PRO A C 1
ATOM 750 O O . PRO A 1 104 ? -31.460 -28.926 -15.274 1.00 37.10 104 PRO A O 1
ATOM 754 N N . LEU A 1 105 ? 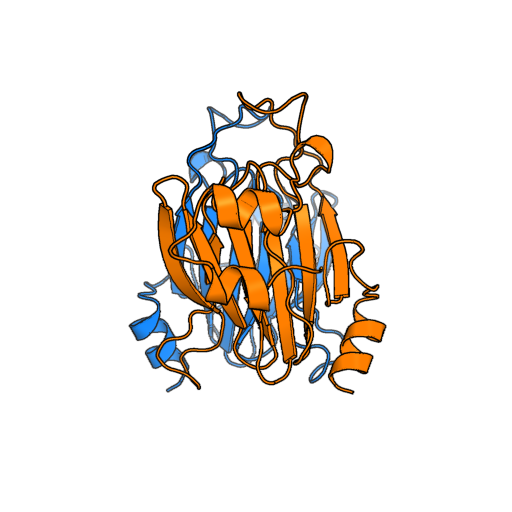-29.329 -28.618 -14.677 1.00 36.53 105 LEU A N 1
ATOM 755 C CA . LEU A 1 105 ? -29.040 -30.005 -15.024 1.00 38.90 105 LEU A CA 1
ATOM 756 C C . LEU A 1 105 ? -29.805 -31.022 -14.150 1.00 40.94 105 LEU A C 1
ATOM 757 O O . LEU A 1 105 ? -30.050 -32.122 -14.602 1.00 42.00 105 LEU A O 1
ATOM 762 N N . GLU A 1 106 ? -30.136 -30.680 -12.895 1.00 42.78 106 GLU A N 1
ATOM 763 C CA . GLU A 1 106 ? -30.807 -31.637 -11.990 1.00 43.64 106 GLU A CA 1
ATOM 764 C C . GLU A 1 106 ? -32.276 -31.290 -11.891 1.00 42.68 106 GLU A C 1
ATOM 765 O O . GLU A 1 106 ? -33.126 -32.169 -11.710 1.00 43.66 106 GLU A O 1
ATOM 771 N N . HIS A 1 107 ? -32.598 -30.011 -11.992 1.00 41.17 107 HIS A N 1
ATOM 772 C CA . HIS A 1 107 ? -33.980 -29.603 -11.870 1.00 39.91 107 HIS A CA 1
ATOM 773 C C . HIS A 1 107 ? -34.178 -28.624 -12.983 1.00 39.32 107 HIS A C 1
ATOM 774 O O . HIS A 1 107 ? -33.633 -27.549 -12.919 1.00 39.65 107 HIS A O 1
ATOM 781 N N . PRO A 1 108 ? -34.935 -29.011 -14.044 1.00 39.55 108 PRO A N 1
ATOM 782 C CA . PRO A 1 108 ? -35.020 -28.183 -15.300 1.00 38.57 108 PRO A CA 1
ATOM 783 C C . PRO A 1 108 ? -35.502 -26.766 -15.079 1.00 37.26 108 PRO A C 1
ATOM 784 O O . PRO A 1 108 ? -35.190 -25.885 -15.867 1.00 38.03 108 PRO A O 1
ATOM 788 N N . GLU A 1 109 ? -36.255 -26.525 -14.037 1.00 35.93 109 GLU A N 1
ATOM 789 C CA . GLU A 1 109 ? -36.816 -25.193 -13.890 1.00 36.37 109 GLU A CA 1
ATOM 790 C C . GLU A 1 109 ? -35.954 -24.268 -12.993 1.00 35.13 109 GLU A C 1
ATOM 791 O O . GLU A 1 109 ? -36.257 -23.094 -12.841 1.00 34.80 109 GLU A O 1
ATOM 797 N N . ALA A 1 110 ? -34.884 -24.801 -12.413 1.00 33.45 110 ALA A N 1
ATOM 798 C CA . ALA A 1 110 ? -33.999 -24.002 -11.556 1.00 32.69 110 ALA A CA 1
ATOM 799 C C . ALA A 1 110 ? -32.965 -23.203 -12.378 1.00 31.52 110 ALA A C 1
ATOM 800 O O . ALA A 1 110 ? -32.645 -23.610 -13.527 1.00 31.89 110 ALA A O 1
ATOM 802 N N . ARG A 1 111 ? -32.460 -22.090 -11.813 1.00 28.99 111 ARG A N 1
ATOM 803 C CA . ARG A 1 111 ? -31.411 -21.265 -12.485 1.00 27.44 111 ARG A CA 1
ATOM 804 C C . ARG A 1 111 ? -30.239 -20.919 -11.546 1.00 26.75 111 ARG A C 1
ATOM 805 O O . ARG A 1 111 ? -30.441 -20.737 -10.339 1.00 27.01 111 ARG A O 1
ATOM 813 N N . HIS A 1 112 ? -29.024 -20.792 -12.069 1.00 25.36 112 HIS A N 1
ATOM 814 C CA . HIS A 1 112 ? -27.906 -20.461 -11.182 1.00 24.15 112 HIS A CA 1
ATOM 815 C C . HIS A 1 112 ? -27.879 -19.041 -10.709 1.00 23.80 112 HIS A C 1
ATOM 816 O O . HIS A 1 112 ? -27.088 -18.715 -9.797 1.00 24.50 112 HIS A O 1
ATOM 823 N N . GLN A 1 113 ? -28.712 -18.183 -11.305 1.00 23.11 113 GLN A N 1
ATOM 824 C CA . GLN A 1 113 ? -28.738 -16.770 -10.940 1.00 23.17 113 GLN A CA 1
ATOM 825 C C . GLN A 1 113 ? -30.138 -16.351 -10.779 1.00 22.62 113 GLN A C 1
ATOM 826 O O . GLN A 1 113 ? -30.947 -16.691 -11.596 1.00 24.46 113 GLN A O 1
ATOM 832 N N . VAL A 1 114 ? -30.455 -15.583 -9.754 1.00 22.59 114 VAL A N 1
ATOM 833 C CA . VAL A 1 114 ? -31.815 -15.039 -9.624 1.00 20.29 114 VAL A CA 1
ATOM 834 C C . VAL A 1 114 ? -31.630 -13.661 -9.065 1.00 21.98 114 VAL A C 1
ATOM 835 O O . VAL A 1 114 ? -30.947 -13.484 -8.037 1.00 22.66 114 VAL A O 1
ATOM 839 N N . VAL A 1 115 ? -32.202 -12.666 -9.745 1.00 22.42 115 VAL A N 1
ATOM 840 C CA . VAL A 1 115 ? -32.112 -11.296 -9.308 1.00 22.21 115 VAL A CA 1
ATOM 841 C C . VAL A 1 115 ? -33.440 -10.921 -8.645 1.00 23.81 115 VAL A C 1
ATOM 842 O O . VAL A 1 115 ? -34.493 -11.008 -9.270 1.00 25.88 115 VAL A O 1
ATOM 846 N N . VAL A 1 116 ? -33.417 -10.520 -7.378 1.00 23.33 116 VAL A N 1
ATOM 847 C CA . VAL A 1 116 ? -34.625 -10.042 -6.723 1.00 22.62 116 VAL A CA 1
ATOM 848 C C . VAL A 1 116 ? -34.733 -8.515 -6.851 1.00 23.18 116 VAL A C 1
ATOM 849 O O . VAL A 1 116 ? -33.916 -7.798 -6.280 1.00 25.01 116 VAL A O 1
ATOM 853 N N . PRO A 1 117 ? -35.737 -8.015 -7.604 1.00 22.95 117 PRO A N 1
ATOM 854 C CA . PRO A 1 117 ? -35.760 -6.555 -7.847 1.00 22.31 117 PRO A CA 1
ATOM 855 C C . PRO A 1 117 ? -35.887 -5.780 -6.558 1.00 23.70 117 PRO A C 1
ATOM 856 O O . PRO A 1 117 ? -36.576 -6.231 -5.635 1.00 23.46 117 PRO A O 1
ATOM 860 N N . ARG A 1 118 ? -35.273 -4.600 -6.492 1.00 24.61 118 ARG A N 1
ATOM 861 C CA . ARG A 1 118 ? -35.320 -3.828 -5.275 1.00 25.86 118 ARG A CA 1
ATOM 862 C C . ARG A 1 118 ? -3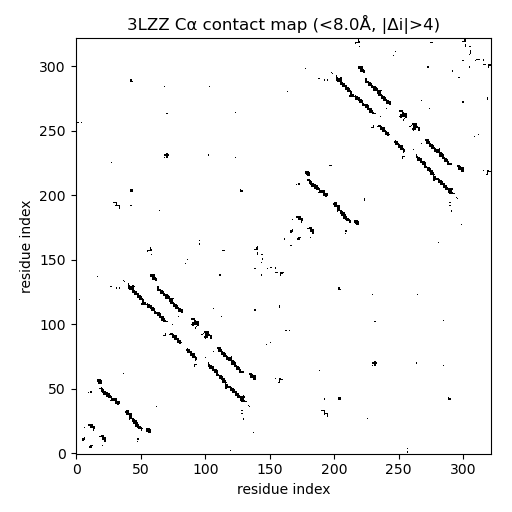6.760 -3.639 -4.874 1.00 27.72 118 ARG A C 1
ATOM 863 O O . ARG A 1 118 ? -37.631 -3.515 -5.766 1.00 26.48 118 ARG A O 1
ATOM 871 N N . ARG A 1 119 ? -37.047 -3.586 -3.595 1.00 28.19 119 ARG A N 1
ATOM 872 C CA . ARG A 1 119 ? -38.343 -3.203 -3.097 1.00 29.33 119 ARG A CA 1
ATOM 873 C C . ARG A 1 119 ? -39.361 -4.305 -3.103 1.00 29.90 119 ARG A C 1
ATOM 874 O O . ARG A 1 119 ? -40.427 -4.143 -2.606 1.00 31.26 119 ARG A O 1
ATOM 882 N N . VAL A 1 120 ? -38.996 -5.440 -3.648 1.00 28.08 120 VAL A N 1
ATOM 883 C CA . VAL A 1 120 ? -39.799 -6.627 -3.539 1.00 28.52 120 VAL A CA 1
ATOM 884 C C . VAL A 1 120 ? -39.616 -7.243 -2.157 1.00 28.97 120 VAL A C 1
ATOM 885 O O . VAL A 1 120 ? -38.506 -7.298 -1.639 1.00 29.15 120 VAL A O 1
ATOM 889 N N . TRP A 1 121 ? -40.707 -7.707 -1.556 1.00 29.38 121 TRP A N 1
ATOM 890 C CA . TRP A 1 121 ? -40.639 -8.443 -0.271 1.00 29.51 121 TRP A CA 1
ATOM 891 C C . TRP A 1 121 ? -40.318 -9.858 -0.626 1.00 29.19 121 TRP A C 1
ATOM 892 O O . TRP A 1 121 ? -41.030 -10.428 -1.442 1.00 30.03 121 TRP A O 1
ATOM 903 N N . PHE A 1 122 ? -39.273 -10.432 -0.039 1.00 28.65 122 PHE A N 1
ATOM 904 C CA . PHE A 1 122 ? -38.905 -11.772 -0.415 1.00 28.40 122 PHE A CA 1
ATOM 905 C C . PHE A 1 122 ? -38.459 -12.639 0.721 1.00 28.44 122 PHE A C 1
ATOM 906 O O . PHE A 1 122 ? -38.031 -12.144 1.756 1.00 28.53 122 PHE A O 1
ATOM 914 N N . ALA A 1 123 ? -38.632 -13.943 0.537 1.00 27.64 123 ALA A N 1
ATOM 915 C CA . ALA A 1 123 ? -38.350 -14.900 1.580 1.00 28.09 123 ALA A CA 1
ATOM 916 C C . ALA A 1 123 ? -37.839 -16.148 0.868 1.00 28.72 123 ALA A C 1
ATOM 917 O O . ALA A 1 123 ? -38.110 -16.326 -0.307 1.00 29.42 123 ALA A O 1
ATOM 919 N N . GLN A 1 124 ? -37.101 -16.992 1.551 1.00 29.66 124 GLN A N 1
ATOM 920 C CA . GLN A 1 124 ? -36.575 -18.154 0.894 1.00 33.05 124 GLN A CA 1
ATOM 921 C C . GLN A 1 124 ? -36.602 -19.469 1.678 1.00 34.28 124 GLN A C 1
ATOM 922 O O . GLN A 1 124 ? -36.312 -19.497 2.819 1.00 34.11 124 GLN A O 1
ATOM 928 N N . GLU A 1 125 ? -36.940 -20.563 1.031 1.00 35.46 125 GLU A N 1
ATOM 929 C CA . GLU A 1 125 ? -36.815 -21.874 1.651 1.00 37.06 125 GLU A CA 1
ATOM 930 C C . GLU A 1 125 ? -36.120 -22.905 0.758 1.00 36.74 125 GLU A C 1
ATOM 931 O O . GLU A 1 125 ? -35.977 -22.691 -0.443 1.00 38.02 125 GLU A O 1
ATOM 937 N N . VAL A 1 126 ? -35.652 -23.988 1.361 1.00 36.47 126 VAL A N 1
ATOM 938 C CA . VAL A 1 126 ? -34.982 -25.085 0.681 1.00 35.84 126 VAL A CA 1
ATOM 939 C C . VAL A 1 126 ? -35.531 -26.394 1.225 1.00 37.52 126 VAL A C 1
ATOM 940 O O . VAL A 1 126 ? -36.083 -26.420 2.343 1.00 38.07 126 VAL A O 1
ATOM 944 N N . ASP A 1 127 ? -35.355 -27.465 0.484 1.00 38.89 127 ASP A N 1
ATOM 945 C CA . ASP A 1 127 ? -35.723 -28.768 0.966 1.00 41.20 127 ASP A CA 1
ATOM 946 C C . ASP A 1 127 ? -34.591 -29.542 1.608 1.00 41.20 127 ASP A C 1
ATOM 947 O O . ASP A 1 127 ? -34.826 -30.467 2.339 1.00 42.88 127 ASP A O 1
ATOM 952 N N . GLY A 1 128 ? -33.365 -29.171 1.308 1.00 39.25 128 GLY A N 1
ATOM 953 C CA . GLY A 1 128 ? -32.211 -29.771 1.919 1.00 36.64 128 GLY A CA 1
ATOM 954 C C . GLY A 1 128 ? -31.273 -28.749 2.484 1.00 36.79 128 GLY A C 1
ATOM 955 O O . GLY A 1 128 ? -31.351 -28.397 3.632 1.00 37.36 128 GLY A O 1
ATOM 956 N N . TYR A 1 129 ? -30.363 -28.273 1.664 1.00 34.10 129 TYR A N 1
ATOM 957 C CA . TYR A 1 129 ? -29.507 -27.194 2.047 1.00 31.58 129 TYR A CA 1
ATOM 958 C C . TYR A 1 129 ? -29.033 -26.505 0.791 1.00 30.52 129 TYR A C 1
ATOM 959 O O . TYR A 1 129 ? -28.924 -27.106 -0.223 1.00 30.07 129 TYR A O 1
ATOM 968 N N . CYS A 1 130 ? -28.746 -25.232 0.857 1.00 28.57 130 CYS A N 1
ATOM 969 C CA . CYS A 1 130 ? -28.185 -24.585 -0.283 1.00 27.03 130 CYS A CA 1
ATOM 970 C C . CYS A 1 130 ? -27.103 -23.638 0.126 1.00 25.85 130 CYS A C 1
ATOM 971 O O . CYS A 1 130 ? -27.260 -22.935 1.041 1.00 25.97 130 CYS A O 1
ATOM 974 N N . LEU A 1 131 ? -26.010 -23.588 -0.593 1.00 24.58 131 LEU A N 1
ATOM 975 C CA . LEU A 1 131 ? -25.056 -22.534 -0.381 1.00 24.64 131 LEU A CA 1
ATOM 976 C C . LEU A 1 131 ? -25.155 -21.574 -1.534 1.00 24.22 131 LEU A C 1
ATOM 977 O O . LEU A 1 131 ? -25.017 -21.952 -2.627 1.00 24.34 131 LEU A O 1
ATOM 982 N N . ALA A 1 132 ? -25.382 -20.317 -1.254 1.00 23.44 132 ALA A N 1
ATOM 983 C CA . ALA A 1 132 ? -25.419 -19.300 -2.261 1.00 22.64 132 ALA A CA 1
ATOM 984 C C . ALA A 1 132 ? -24.480 -18.165 -1.934 1.00 23.01 132 ALA A C 1
ATOM 985 O O . ALA A 1 132 ? -24.124 -17.958 -0.814 1.00 22.74 132 ALA A O 1
ATOM 987 N N . SER A 1 133 ? -24.040 -17.469 -2.967 1.00 22.41 133 SER A N 1
ATOM 988 C CA . SER A 1 133 ? -23.431 -16.160 -2.813 1.00 22.13 133 SER A CA 1
ATOM 989 C C . SER A 1 133 ? -24.481 -15.099 -3.140 1.00 24.01 133 SER A C 1
ATOM 990 O O . SER A 1 133 ? -25.213 -15.227 -4.131 1.00 25.99 133 SER A O 1
ATOM 993 N N . VAL A 1 134 ? -24.577 -14.029 -2.349 1.00 23.70 134 VAL A N 1
ATOM 994 C CA . VAL A 1 134 ? -25.641 -13.069 -2.569 1.00 22.55 134 VAL A CA 1
ATOM 995 C C . VAL A 1 134 ? -25.067 -11.681 -2.655 1.00 23.47 134 VAL A C 1
ATOM 996 O O . VAL A 1 134 ? -24.299 -11.273 -1.796 1.00 24.68 134 VAL A O 1
ATOM 1000 N N . LEU A 1 135 ? -25.348 -10.969 -3.737 1.00 23.43 135 LEU A N 1
ATOM 1001 C CA . LEU A 1 135 ? -24.681 -9.703 -3.930 1.00 24.14 135 LEU A CA 1
ATOM 1002 C C . LEU A 1 135 ? -25.737 -8.584 -3.989 1.00 25.46 135 LEU A C 1
ATOM 1003 O O . LEU A 1 135 ? -26.870 -8.811 -4.457 1.00 26.80 135 LEU A O 1
ATOM 1008 N N . VAL A 1 136 ? -25.412 -7.423 -3.464 1.00 24.90 136 VAL A N 1
ATOM 1009 C CA . VAL A 1 136 ? -26.299 -6.296 -3.429 1.00 26.42 136 VAL A CA 1
ATOM 1010 C C . VAL A 1 136 ? -25.583 -5.103 -3.990 1.00 26.70 136 VAL A C 1
ATOM 1011 O O . VAL A 1 136 ? -24.505 -4.844 -3.620 1.00 27.13 136 VAL A O 1
ATOM 1015 N N . ALA A 1 137 ? -26.169 -4.408 -4.933 1.00 25.95 137 ALA A N 1
ATOM 1016 C CA . ALA A 1 137 ? -25.581 -3.204 -5.426 1.00 24.84 137 ALA A CA 1
ATOM 1017 C C . ALA A 1 137 ? -26.680 -2.239 -5.655 1.00 25.22 137 ALA A C 1
ATOM 1018 O O . ALA A 1 137 ? -27.563 -2.527 -6.363 1.00 26.54 137 ALA A O 1
ATOM 1020 N N . PRO A 1 138 ? -26.659 -1.086 -5.038 1.00 26.01 138 PRO A N 1
ATOM 1021 C CA . PRO A 1 138 ? -25.649 -0.619 -4.125 1.00 25.68 138 PRO A CA 1
ATOM 1022 C C . PRO A 1 138 ? -25.536 -1.499 -2.915 1.00 26.28 138 PRO A C 1
ATOM 1023 O O . PRO A 1 138 ? -26.487 -2.088 -2.530 1.00 26.11 138 PRO A O 1
ATOM 1027 N N . GLY A 1 139 ? -24.358 -1.555 -2.325 1.00 26.70 139 GLY A N 1
ATOM 1028 C CA . GLY A 1 139 ? -24.004 -2.495 -1.295 1.00 25.78 139 GLY A CA 1
ATOM 1029 C C . GLY A 1 139 ? -24.825 -2.393 -0.056 1.00 26.54 139 GLY A C 1
ATOM 1030 O O . GLY A 1 139 ? -25.367 -1.372 0.207 1.00 26.61 139 GLY A O 1
ATOM 1031 N N . PHE A 1 140 ? -24.960 -3.495 0.654 1.00 27.57 140 PHE A N 1
ATOM 1032 C CA . PHE A 1 140 ? -25.861 -3.612 1.805 1.00 28.36 140 PHE A CA 1
ATOM 1033 C C . PHE A 1 140 ? -25.499 -2.624 2.894 1.00 31.04 140 PHE A C 1
ATOM 1034 O O . PHE A 1 140 ? -24.325 -2.382 3.170 1.00 32.67 140 PHE A O 1
ATOM 1042 N N . ASP A 1 141 ? -26.515 -2.058 3.522 1.00 33.37 141 ASP A N 1
ATOM 1043 C CA . ASP A 1 141 ? -26.370 -1.162 4.643 1.00 34.38 141 ASP A CA 1
ATOM 1044 C C . ASP A 1 141 ? -27.681 -1.281 5.382 1.00 34.78 141 ASP A C 1
ATOM 1045 O O . ASP A 1 141 ? -28.738 -1.151 4.792 1.00 34.99 141 ASP A O 1
ATOM 1050 N N . PHE A 1 142 ? -27.627 -1.525 6.665 1.00 36.27 142 PHE A N 1
ATOM 1051 C CA . PHE A 1 142 ? -28.791 -1.725 7.507 1.00 37.70 142 PHE A CA 1
ATOM 1052 C C . PHE A 1 142 ? -29.846 -0.637 7.479 1.00 36.88 142 PHE A C 1
ATOM 1053 O O . PHE A 1 142 ? -30.981 -0.892 7.702 1.00 37.56 142 PHE A O 1
ATOM 1061 N N . LYS A 1 143 ? -29.477 0.588 7.207 1.00 36.89 143 LYS A N 1
ATOM 1062 C CA . LYS A 1 143 ? -30.503 1.623 7.008 1.00 37.50 143 LYS A CA 1
ATOM 1063 C C . LYS A 1 143 ? -31.429 1.386 5.824 1.00 36.63 143 LYS A C 1
ATOM 1064 O O . LYS A 1 143 ? -32.425 2.053 5.691 1.00 38.07 143 LYS A O 1
ATOM 1070 N N . ASP A 1 144 ? -31.078 0.486 4.917 1.00 35.54 144 ASP A N 1
ATOM 1071 C CA . ASP A 1 144 ? -31.901 0.203 3.749 1.00 33.40 144 ASP A CA 1
ATOM 1072 C C . ASP A 1 144 ? -32.735 -1.062 3.930 1.00 32.39 144 ASP A C 1
ATOM 1073 O O . ASP A 1 144 ? -33.509 -1.431 3.057 1.00 32.89 144 ASP A O 1
ATOM 1078 N N . PHE A 1 145 ? -32.577 -1.729 5.058 1.00 31.02 145 PHE A N 1
ATOM 1079 C CA . PHE A 1 145 ? -33.182 -3.033 5.268 1.00 30.75 145 PHE A CA 1
ATOM 1080 C C . PHE A 1 145 ? -34.517 -2.943 6.066 1.00 31.68 145 PHE A C 1
ATOM 1081 O O . PHE A 1 145 ? -34.649 -2.225 7.081 1.00 31.26 145 PHE A O 1
ATOM 1089 N N . SER A 1 146 ? -35.490 -3.732 5.649 1.00 31.63 146 SER A N 1
ATOM 1090 C CA . SER A 1 146 ? -36.721 -3.826 6.411 1.00 31.92 146 SER A CA 1
ATOM 1091 C C . SER A 1 146 ? -37.044 -5.305 6.607 1.00 32.53 146 SER A C 1
ATOM 1092 O O . SER A 1 146 ? -37.020 -6.082 5.657 1.00 33.67 146 SER A O 1
ATOM 1095 N N . LEU A 1 147 ? -37.319 -5.682 7.841 1.00 32.62 147 LEU A N 1
ATOM 1096 C CA . LEU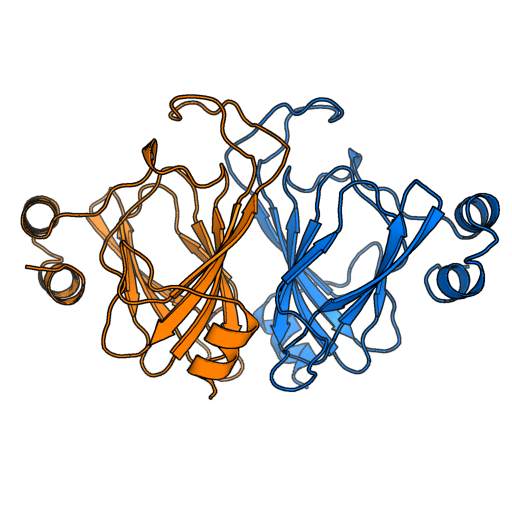 A 1 147 ? -37.799 -6.975 8.164 1.00 33.56 147 LEU A CA 1
ATOM 1097 C C . LEU A 1 147 ? -39.303 -6.875 8.194 1.00 34.98 147 LEU A C 1
ATOM 1098 O O . LEU A 1 147 ? -39.852 -5.969 8.800 1.00 34.73 147 LEU A O 1
ATOM 1103 N N . GLY A 1 148 ? -39.958 -7.784 7.481 1.00 36.77 148 GLY A N 1
ATOM 1104 C CA . GLY A 1 148 ? -41.404 -7.801 7.408 1.00 39.30 148 GLY A CA 1
ATOM 1105 C C . GLY A 1 148 ? -42.039 -8.201 8.721 1.00 40.38 148 GLY A C 1
ATOM 1106 O O . GLY A 1 148 ? -41.519 -9.054 9.440 1.00 40.59 148 GLY A O 1
ATOM 1107 N N . LYS A 1 149 ? -43.175 -7.590 9.031 1.00 41.72 149 LYS A N 1
ATOM 1108 C CA . LYS A 1 149 ? -43.910 -7.931 10.236 1.00 42.51 149 LYS A CA 1
ATOM 1109 C C . LYS A 1 149 ? -45.184 -8.639 9.810 1.00 42.08 149 LYS A C 1
ATOM 1110 O O . LYS A 1 149 ? -45.958 -8.112 9.012 1.00 41.31 149 LYS A O 1
ATOM 1116 N N . ARG A 1 150 ? -45.399 -9.838 10.338 1.00 42.87 150 ARG A N 1
ATOM 1117 C CA . ARG A 1 150 ? -46.583 -10.621 9.964 1.00 43.77 150 ARG A CA 1
ATOM 1118 C C . ARG A 1 150 ? -47.840 -9.786 9.726 1.00 45.01 150 ARG A C 1
ATOM 1119 O O . ARG A 1 150 ? -48.516 -9.927 8.689 1.00 45.08 150 ARG A O 1
ATOM 1127 N N . GLU A 1 151 ? -48.159 -8.944 10.708 1.00 46.13 151 GLU A N 1
ATOM 1128 C CA . GLU A 1 151 ? -49.408 -8.175 10.757 1.00 47.68 151 GLU A CA 1
ATOM 1129 C C . GLU A 1 151 ? -49.466 -7.089 9.694 1.00 46.86 151 GLU A C 1
ATOM 1130 O O . GLU A 1 151 ? -50.479 -6.948 9.027 1.00 47.20 151 GLU A O 1
ATOM 1136 N N . GLU A 1 152 ? -48.410 -6.328 9.534 1.00 45.99 152 GLU A N 1
ATOM 1137 C CA . GLU A 1 152 ? -48.387 -5.332 8.509 1.00 45.53 152 GLU A CA 1
ATOM 1138 C C . GLU A 1 152 ? -48.428 -5.931 7.125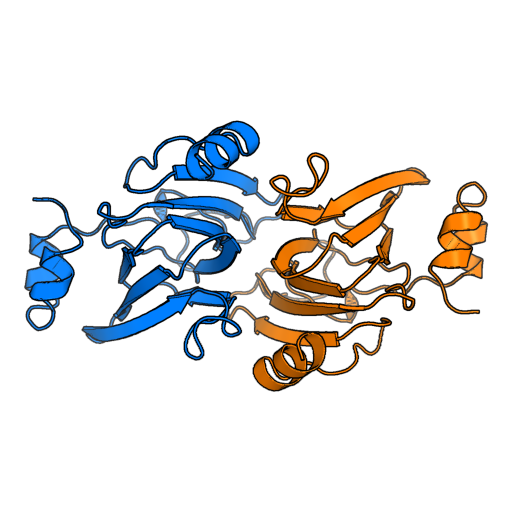 1.00 43.96 152 GLU A C 1
ATOM 1139 O O . GLU A 1 152 ? -49.028 -5.378 6.261 1.00 44.84 152 GLU A O 1
ATOM 1145 N N . LEU A 1 153 ? -47.742 -7.029 6.898 1.00 41.44 153 LEU A N 1
ATOM 1146 C CA . LEU A 1 153 ? -47.781 -7.685 5.602 1.00 40.26 153 LEU A CA 1
ATOM 1147 C C . LEU A 1 153 ? -49.107 -8.305 5.216 1.00 40.01 153 LEU A C 1
ATOM 1148 O O . LEU A 1 153 ? -49.533 -8.192 4.112 1.00 39.50 153 LEU A O 1
ATOM 1153 N N . ILE A 1 154 ? -49.783 -8.898 6.168 1.00 39.75 154 ILE A N 1
ATOM 1154 C CA . ILE A 1 154 ? -51.097 -9.430 5.931 1.00 40.35 154 ILE A CA 1
ATOM 1155 C C . ILE A 1 154 ? -52.103 -8.321 5.736 1.00 40.33 154 ILE A C 1
ATOM 1156 O O . ILE A 1 154 ? -52.998 -8.445 4.970 1.00 40.63 154 ILE A O 1
ATOM 1161 N N . LYS A 1 155 ? -51.921 -7.209 6.398 1.00 39.90 155 LYS A N 1
ATOM 1162 C CA . LYS A 1 155 ? -52.782 -6.090 6.161 1.00 41.04 155 LYS A CA 1
ATOM 1163 C C . LYS A 1 155 ? -52.713 -5.632 4.714 1.00 40.85 155 LYS A C 1
ATOM 1164 O O . LYS A 1 155 ? -53.682 -5.289 4.105 1.00 41.72 155 LYS A O 1
ATOM 1170 N N . GLU A 1 156 ? -51.517 -5.655 4.200 1.00 39.83 156 GLU A N 1
ATOM 1171 C CA . GLU A 1 156 ? -51.058 -5.119 2.973 1.00 39.79 156 GLU A CA 1
ATOM 1172 C C . GLU A 1 156 ? -51.368 -6.063 1.835 1.00 38.45 156 GLU A C 1
ATOM 1173 O O . GLU A 1 156 ? -51.863 -5.674 0.815 1.00 38.53 156 GLU A O 1
ATOM 1179 N N . TYR A 1 157 ? -51.099 -7.338 2.055 1.00 37.47 157 TYR A N 1
ATOM 1180 C CA . TYR A 1 157 ? -51.288 -8.338 1.024 1.00 36.02 157 TYR A CA 1
ATOM 1181 C C . TYR A 1 157 ? -52.151 -9.519 1.494 1.00 35.81 157 TYR A C 1
ATOM 1182 O O . TYR A 1 157 ? -51.694 -10.684 1.535 1.00 35.46 157 TYR A O 1
ATOM 1191 N N . PRO A 1 158 ? -53.425 -9.233 1.824 1.00 35.40 158 PRO A N 1
ATOM 1192 C CA . PRO A 1 158 ? -54.305 -10.303 2.395 1.00 34.44 158 PRO A CA 1
ATOM 1193 C C . PRO A 1 158 ? -54.414 -11.558 1.502 1.00 33.36 158 PRO A C 1
ATOM 1194 O O . PRO A 1 158 ? -54.557 -12.672 2.018 1.00 33.80 158 PRO A O 1
ATOM 1198 N N . GLN A 1 159 ? -54.329 -11.391 0.184 1.00 31.72 159 GLN A N 1
ATOM 1199 C CA . GLN A 1 159 ? -54.395 -12.517 -0.739 1.00 30.46 159 GLN A CA 1
ATOM 1200 C C . GLN A 1 159 ? -53.167 -13.481 -0.674 1.00 31.63 159 GLN A C 1
ATOM 1201 O O . GLN A 1 159 ? -53.113 -14.487 -1.380 1.00 32.20 159 GLN A O 1
ATOM 1207 N N . HIS A 1 160 ? -52.187 -13.169 0.155 1.00 32.06 160 HIS A N 1
ATOM 1208 C CA . HIS A 1 160 ? -50.996 -13.970 0.222 1.00 33.61 160 HIS A CA 1
ATOM 1209 C C . HIS A 1 160 ? -50.762 -14.425 1.638 1.00 34.74 160 HIS A C 1
ATOM 1210 O O . HIS A 1 160 ? -49.671 -14.773 1.998 1.00 34.91 160 HIS A O 1
ATOM 1217 N N . ARG A 1 161 ? -51.822 -14.424 2.439 1.00 37.82 161 ARG A N 1
ATOM 1218 C CA . ARG A 1 161 ? -51.752 -14.857 3.835 1.00 39.06 161 ARG A CA 1
ATOM 1219 C C . ARG A 1 161 ? -50.979 -16.176 4.020 1.00 39.18 161 ARG A C 1
ATOM 1220 O O . ARG A 1 161 ? -50.126 -16.246 4.877 1.00 38.93 161 ARG A O 1
ATOM 1228 N N . ASP A 1 162 ? -51.255 -17.203 3.229 1.00 39.36 162 ASP A N 1
ATOM 1229 C CA . ASP A 1 162 ? -50.557 -18.477 3.449 1.00 40.80 162 ASP A CA 1
ATOM 1230 C C . ASP A 1 162 ? -49.053 -18.343 3.442 1.00 39.84 162 ASP A C 1
ATOM 1231 O O . ASP A 1 162 ? -48.379 -18.770 4.396 1.00 40.99 162 ASP A O 1
ATOM 1236 N N . VAL A 1 163 ? -48.526 -17.731 2.389 1.00 38.56 163 VAL A N 1
ATOM 1237 C CA . VAL A 1 163 ? -47.105 -17.644 2.258 1.00 37.25 163 VAL A CA 1
ATOM 1238 C C . VAL A 1 163 ? -46.533 -16.689 3.292 1.00 37.59 163 VAL A C 1
ATOM 1239 O O . VAL A 1 163 ? -45.449 -16.957 3.816 1.00 38.85 163 VAL A O 1
ATOM 1243 N N . ILE A 1 164 ? -47.239 -15.615 3.630 1.00 36.31 164 ILE A N 1
ATOM 1244 C CA . ILE A 1 164 ? -46.729 -14.732 4.677 1.00 36.96 164 ILE A CA 1
ATOM 1245 C C . ILE A 1 164 ? -46.664 -15.458 6.053 1.00 38.46 164 ILE A C 1
ATOM 1246 O O . ILE A 1 164 ? -45.736 -15.261 6.843 1.00 38.01 164 ILE A O 1
ATOM 1251 N N . MET A 1 165 ? -47.668 -16.291 6.316 1.00 39.86 165 MET A N 1
ATOM 1252 C CA . MET A 1 165 ? -47.740 -17.117 7.521 1.00 41.18 165 MET A CA 1
ATOM 1253 C C . MET A 1 165 ? -46.531 -18.032 7.575 1.00 40.80 165 MET A C 1
ATOM 1254 O O . MET A 1 165 ? -45.816 -18.038 8.547 1.00 40.58 165 MET A O 1
ATOM 1259 N N . ARG A 1 166 ? -46.307 -18.786 6.512 1.00 41.26 166 ARG A N 1
ATOM 1260 C CA . ARG A 1 166 ? -45.176 -19.715 6.441 1.00 41.63 166 ARG A CA 1
ATOM 1261 C C . ARG A 1 166 ? -43.808 -18.982 6.580 1.00 40.29 166 ARG A C 1
ATOM 1262 O O . ARG A 1 166 ? -42.895 -19.505 7.178 1.00 40.10 166 ARG A O 1
ATOM 1270 N N . CYS A 1 167 ? -43.693 -17.731 6.142 1.00 39.96 167 CYS A N 1
ATOM 1271 C CA . CYS A 1 167 ? -42.392 -17.046 6.179 1.00 39.47 167 CYS A CA 1
ATOM 1272 C C . CYS A 1 167 ? -42.280 -15.790 7.017 1.00 40.25 167 CYS A C 1
ATOM 1273 O O . CYS A 1 167 ? -41.615 -14.834 6.599 1.00 40.93 167 CYS A O 1
ATOM 1276 N N . THR A 1 168 ? -42.875 -15.793 8.182 1.00 41.33 168 THR A N 1
ATOM 1277 C CA . THR A 1 168 ? -42.682 -14.742 9.129 1.00 43.08 168 THR A CA 1
ATOM 1278 C C . THR A 1 168 ? -42.721 -15.391 10.456 1.00 44.76 168 THR A C 1
ATOM 1279 O O . THR A 1 168 ? -43.119 -16.510 10.587 1.00 44.30 168 THR A O 1
ATOM 1283 N N . SER A 1 169 ? -42.291 -14.655 11.476 1.00 47.52 169 SER A N 1
ATOM 1284 C CA . SER A 1 169 ? -42.277 -15.170 12.840 1.00 50.51 169 SER A CA 1
ATOM 1285 C C . SER A 1 169 ? -43.358 -14.510 13.690 1.00 52.73 169 SER A C 1
ATOM 1286 O O . SER A 1 169 ? -43.545 -13.295 13.640 1.00 53.49 169 SER A O 1
ATOM 1289 N N . SER A 1 170 ? -44.068 -15.320 14.468 1.00 54.09 170 SER A N 1
ATOM 1290 C CA . SER A 1 170 ? -45.132 -14.817 15.329 1.00 55.17 170 SER A CA 1
ATOM 1291 C C . SER A 1 170 ? -45.237 -13.298 15.245 1.00 55.79 170 SER A C 1
ATOM 1292 O O . SER A 1 170 ? -45.009 -12.594 16.228 1.00 56.33 170 SER A O 1
ATOM 1295 N N . GLU B 1 10 ? -24.280 -30.847 -22.570 1.00 49.90 10 GLU B N 1
ATOM 1296 C CA . GLU B 1 10 ? -23.896 -32.207 -22.397 1.00 50.06 10 GLU B CA 1
ATOM 1297 C C . GLU B 1 10 ? -22.459 -32.265 -22.147 1.00 49.28 10 GLU B C 1
ATOM 1298 O O . GLU B 1 10 ? -21.694 -32.681 -23.022 1.00 47.42 10 GLU B O 1
ATOM 1304 N N . GLU B 1 11 ? -22.095 -31.899 -20.921 1.00 47.13 11 GLU B N 1
ATOM 1305 C CA . GLU B 1 11 ? -22.975 -31.111 -20.049 1.00 44.22 11 GLU B CA 1
ATOM 1306 C C . GLU B 1 11 ? -22.723 -29.665 -20.472 1.00 40.85 11 GLU B C 1
ATOM 1307 O O . GLU B 1 11 ? -23.579 -28.776 -20.284 1.00 39.09 11 GLU B O 1
ATOM 1313 N N . VAL B 1 12 ? -21.517 -29.438 -21.007 1.00 37.25 12 VAL B N 1
ATOM 1314 C CA . VAL B 1 12 ? -21.159 -28.142 -21.527 1.00 34.56 12 VAL B CA 1
ATOM 1315 C C . VAL B 1 12 ? -22.223 -27.608 -22.507 1.00 33.30 12 VAL B C 1
ATOM 1316 O O . VAL B 1 12 ? -22.711 -26.468 -22.325 1.00 31.49 12 VAL B O 1
ATOM 1320 N N . LYS B 1 13 ? -22.629 -28.419 -23.497 1.00 32.93 13 LYS B N 1
ATOM 1321 C CA . LYS B 1 13 ? -23.617 -27.960 -24.483 1.00 33.73 13 LYS B CA 1
ATOM 1322 C C . LYS B 1 13 ? -24.981 -27.693 -23.876 1.00 33.60 13 LYS B C 1
ATOM 1323 O O . LYS B 1 13 ? -25.678 -26.735 -24.325 1.00 32.76 13 LYS B O 1
ATOM 1329 N N . ARG B 1 14 ? -25.367 -28.479 -22.856 1.00 32.37 14 ARG B N 1
ATOM 1330 C CA . ARG B 1 14 ? -26.636 -28.239 -22.231 1.00 33.27 14 ARG B CA 1
ATOM 1331 C C . ARG B 1 14 ? -26.622 -26.877 -21.617 1.00 32.33 14 ARG B C 1
ATOM 1332 O O . ARG B 1 14 ? -27.605 -26.113 -21.746 1.00 32.30 14 ARG B O 1
ATOM 1340 N N . LEU B 1 15 ? -25.481 -26.526 -21.032 1.00 31.24 15 LEU B N 1
ATOM 1341 C CA . LEU B 1 15 ? -25.385 -25.266 -20.335 1.00 30.59 15 LEU B CA 1
ATOM 1342 C C . LEU B 1 15 ? -25.307 -24.136 -21.354 1.00 30.01 15 LEU B C 1
ATOM 1343 O O . LEU B 1 15 ? -25.994 -23.105 -21.188 1.00 30.57 15 LEU B O 1
ATOM 1348 N N . ILE B 1 16 ? -24.547 -24.331 -22.434 1.00 28.75 16 ILE B N 1
ATOM 1349 C CA . ILE B 1 16 ? -24.546 -23.334 -23.510 1.00 28.01 16 ILE B CA 1
ATOM 1350 C C . ILE B 1 16 ? -25.944 -23.130 -24.091 1.00 29.26 16 ILE B C 1
ATOM 1351 O O . ILE B 1 16 ? -26.386 -21.980 -24.279 1.00 30.74 16 ILE B O 1
ATOM 1356 N N . ALA B 1 17 ? -26.682 -24.225 -24.306 1.00 28.95 17 ALA B N 1
ATOM 1357 C CA . ALA B 1 17 ? -28.073 -24.110 -24.790 1.00 28.45 17 ALA B CA 1
ATOM 1358 C C . ALA B 1 17 ? -28.917 -23.401 -23.801 1.00 29.32 17 ALA B C 1
ATOM 1359 O O . ALA B 1 17 ? -29.566 -22.393 -24.119 1.00 30.30 17 ALA B O 1
ATOM 1361 N N . LEU B 1 18 ? -28.934 -23.927 -22.614 1.00 29.97 18 LEU B N 1
ATOM 1362 C CA . LEU B 1 18 ? -29.786 -23.461 -21.585 1.00 30.65 18 LEU B CA 1
ATOM 1363 C C . LEU B 1 18 ? -29.521 -22.033 -21.186 1.00 30.67 18 LEU B C 1
ATOM 1364 O O . LEU B 1 18 ? -30.426 -21.282 -20.980 1.00 30.04 18 LEU B O 1
ATOM 1369 N N . TYR B 1 19 ? -28.269 -21.645 -21.106 1.00 29.21 19 TYR B N 1
ATOM 1370 C CA . TYR B 1 19 ? -27.971 -20.248 -20.733 1.00 28.50 19 TYR B CA 1
ATOM 1371 C C . TYR B 1 19 ? -27.669 -19.294 -21.897 1.00 29.14 19 TYR B C 1
ATOM 1372 O O . TYR B 1 19 ? -27.398 -18.086 -21.692 1.00 28.52 19 TYR B O 1
ATOM 1381 N N . GLU B 1 20 ? -27.709 -19.838 -23.121 1.00 29.67 20 GLU B N 1
ATOM 1382 C CA . GLU B 1 20 ? -27.641 -19.033 -24.332 1.00 29.72 20 GLU B CA 1
ATOM 1383 C C . GLU B 1 20 ? -26.334 -18.327 -24.353 1.00 28.90 20 GLU B C 1
ATOM 1384 O O . GLU B 1 20 ? -26.285 -17.118 -24.602 1.00 28.38 20 GLU B O 1
ATOM 1390 N N . LEU B 1 21 ? -25.281 -19.081 -24.084 1.00 29.06 21 LEU B N 1
ATOM 1391 C CA . LEU B 1 21 ? -23.925 -18.537 -24.096 1.00 31.04 21 LEU B CA 1
ATOM 1392 C C . LEU B 1 21 ? -23.436 -18.421 -25.524 1.00 33.01 21 LEU B C 1
ATOM 1393 O O . LEU B 1 21 ? -23.906 -19.103 -26.402 1.00 33.26 21 LEU B O 1
ATOM 1398 N N . THR B 1 22 ? -22.473 -17.553 -25.758 1.00 35.55 22 THR B N 1
ATOM 1399 C CA . THR B 1 22 ? -21.947 -17.389 -27.078 1.00 38.30 22 THR B CA 1
ATOM 1400 C C . THR B 1 22 ? -20.438 -17.287 -26.931 1.0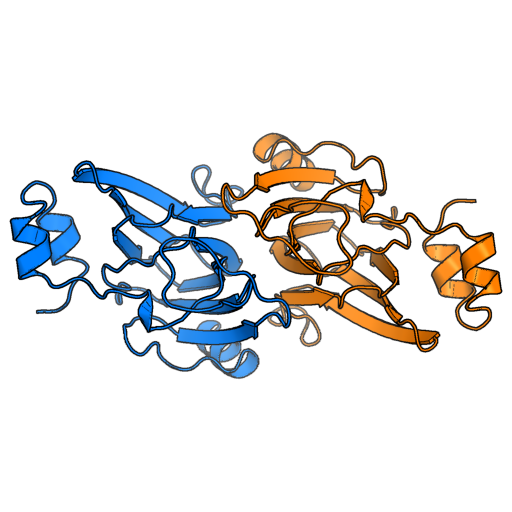0 40.06 22 THR B C 1
ATOM 1401 O O . THR B 1 22 ? -19.993 -16.920 -25.856 1.00 40.35 22 THR B O 1
ATOM 1405 N N . PRO B 1 23 ? -19.638 -17.678 -27.951 1.00 41.98 23 PRO B N 1
ATOM 1406 C CA . PRO B 1 23 ? -18.153 -17.561 -27.773 1.00 44.31 23 PRO B CA 1
ATOM 1407 C C . PRO B 1 23 ? -17.685 -16.111 -27.485 1.00 47.35 23 PRO B C 1
ATOM 1408 O O . PRO B 1 23 ? -18.083 -15.169 -28.193 1.00 48.28 23 PRO B O 1
ATOM 1412 N N . HIS B 1 24 ? -16.937 -15.940 -26.389 1.00 49.90 24 HIS B N 1
ATOM 1413 C CA . HIS B 1 24 ? -16.544 -14.618 -25.805 1.00 51.81 24 HIS B CA 1
ATOM 1414 C C . HIS B 1 24 ? -15.508 -14.003 -26.742 1.00 52.18 24 HIS B C 1
ATOM 1415 O O . HIS B 1 24 ? -14.520 -14.705 -27.019 1.00 52.22 24 HIS B O 1
ATOM 1422 N N . PRO B 1 25 ? -15.763 -12.766 -27.293 1.00 52.68 25 PRO B N 1
ATOM 1423 C CA . PRO B 1 25 ? -14.891 -12.166 -28.350 1.00 52.86 25 PRO B CA 1
ATOM 1424 C C . PRO B 1 25 ? -13.466 -12.197 -27.891 1.00 53.53 25 PRO B C 1
ATOM 1425 O O . PRO B 1 25 ? -12.618 -12.782 -28.573 1.00 53.58 25 PRO B O 1
ATOM 1429 N N . ALA B 1 26 ? -13.246 -11.683 -26.673 1.00 54.56 26 ALA B N 1
ATOM 1430 C CA . ALA B 1 26 ? -11.907 -11.569 -26.019 1.00 54.57 26 ALA B CA 1
ATOM 1431 C C . ALA B 1 26 ? -11.268 -12.811 -25.391 1.00 54.13 26 ALA B C 1
ATOM 1432 O O . ALA B 1 26 ? -10.176 -12.680 -24.829 1.00 55.18 26 ALA B O 1
ATOM 1434 N N . SER B 1 27 ? -11.888 -13.991 -25.482 1.00 53.19 27 SER B N 1
ATOM 1435 C CA . SER B 1 27 ? -11.491 -15.163 -24.636 1.00 52.63 27 SER B CA 1
ATOM 1436 C C . SER B 1 27 ? -11.599 -16.557 -25.354 1.00 51.50 27 SER B C 1
ATOM 1437 O O . SER B 1 27 ? -12.137 -16.633 -26.450 1.00 51.83 27 SER B O 1
ATOM 1440 N N . GLY B 1 28 ? -11.113 -17.646 -24.740 1.00 50.35 28 GLY B N 1
ATOM 1441 C CA . GLY B 1 28 ? -11.400 -19.030 -25.232 1.00 48.69 28 GLY B CA 1
ATOM 1442 C C . GLY B 1 28 ? -12.608 -19.709 -24.542 1.00 47.04 28 GLY B C 1
ATOM 1443 O O . GLY B 1 28 ? -12.661 -20.974 -24.413 1.00 47.19 28 GLY B O 1
ATOM 1444 N N . GLY B 1 29 ? -13.560 -18.875 -24.073 1.00 43.41 29 GLY B N 1
ATOM 1445 C CA . GLY B 1 29 ? -14.714 -19.354 -23.331 1.00 39.08 29 GLY B CA 1
ATOM 1446 C C . GLY B 1 29 ? -16.031 -18.817 -23.834 1.00 37.01 29 GLY B C 1
ATOM 1447 O O . GLY B 1 29 ? -16.102 -18.228 -24.916 1.00 36.39 29 GLY B O 1
ATOM 1448 N N . TRP B 1 30 ? -17.078 -18.994 -23.029 1.00 34.90 30 TRP B N 1
ATOM 1449 C CA . TRP B 1 30 ? -18.451 -18.731 -23.466 1.00 32.27 30 TRP B CA 1
ATOM 1450 C C . TRP B 1 30 ? -19.095 -17.858 -22.444 1.00 30.69 30 TRP B C 1
ATOM 1451 O O . TRP B 1 30 ? -18.746 -17.957 -21.292 1.00 30.52 30 TRP B O 1
ATOM 1462 N N . PHE B 1 31 ? -20.032 -17.015 -22.853 1.00 30.07 31 PHE B N 1
ATOM 1463 C CA . PHE B 1 31 ? -20.574 -16.030 -21.973 1.00 31.04 31 PHE B CA 1
ATOM 1464 C C . PHE B 1 31 ? -21.941 -15.489 -22.430 1.00 30.89 31 PHE B C 1
ATOM 1465 O O . PHE B 1 31 ? -22.410 -15.766 -23.527 1.00 31.80 31 PHE B O 1
ATOM 1473 N N . ARG B 1 32 ? -22.605 -14.769 -21.530 1.00 29.33 32 ARG B N 1
ATOM 1474 C CA . ARG B 1 32 ? -23.760 -13.937 -21.834 1.00 27.12 32 ARG B CA 1
ATOM 1475 C C . ARG B 1 32 ? -23.921 -13.001 -20.612 1.00 26.39 32 ARG B C 1
ATOM 1476 O O . ARG B 1 32 ? -23.823 -13.429 -19.461 1.00 25.70 32 ARG B O 1
ATOM 1484 N N . GLU B 1 33 ? -24.153 -11.738 -20.869 1.00 25.70 33 GLU B N 1
ATOM 1485 C CA . GLU B 1 33 ? -24.384 -10.797 -19.819 1.00 25.87 33 GLU B CA 1
ATOM 1486 C C . GLU B 1 33 ? -25.822 -10.937 -19.462 1.00 25.84 33 GLU B C 1
ATOM 1487 O O . GLU B 1 33 ? -26.665 -10.719 -20.258 1.00 27.27 33 GLU B O 1
ATOM 1493 N N . THR B 1 34 ? -26.075 -11.347 -18.241 1.00 25.59 34 THR B N 1
ATOM 1494 C CA . THR B 1 34 ? -27.398 -11.602 -17.780 1.00 25.28 34 THR B CA 1
ATOM 1495 C C . THR B 1 34 ? -28.066 -10.497 -17.038 1.00 24.53 34 THR B C 1
ATOM 1496 O O . THR B 1 34 ? -29.230 -10.525 -16.911 1.00 24.47 34 THR B O 1
ATOM 1500 N N . TYR B 1 35 ? -27.318 -9.550 -16.514 1.00 24.11 35 TYR B N 1
ATOM 1501 C CA . TYR B 1 35 ? -27.877 -8.480 -15.741 1.00 23.92 35 TYR B CA 1
ATOM 1502 C C . TYR B 1 35 ? -27.083 -7.210 -15.877 1.00 25.11 35 TYR B C 1
ATOM 1503 O O . TYR B 1 35 ? -25.904 -7.247 -15.889 1.00 26.51 35 TYR B O 1
ATOM 1512 N N . ARG B 1 36 ? -27.749 -6.084 -15.978 1.00 26.19 36 ARG B N 1
ATOM 1513 C CA . ARG B 1 36 ? -27.111 -4.802 -15.926 1.00 27.48 36 ARG B CA 1
ATOM 1514 C C . ARG B 1 36 ? -27.975 -3.878 -15.126 1.00 28.44 36 ARG B C 1
ATOM 1515 O O . ARG B 1 36 ? -29.013 -3.562 -15.541 1.00 29.43 36 ARG B O 1
ATOM 1523 N N . SER B 1 37 ? -27.504 -3.377 -14.015 1.00 29.48 37 SER B N 1
ATOM 1524 C CA . SER B 1 37 ? -28.289 -2.542 -13.127 1.00 30.85 37 SER B CA 1
ATOM 1525 C C . SER B 1 37 ? -28.789 -1.222 -13.717 1.00 31.46 37 SER B C 1
ATOM 1526 O O . SER B 1 37 ? -28.049 -0.516 -14.389 1.00 31.73 37 SER B O 1
ATOM 1529 N N . ASP B 1 38 ? -30.043 -0.882 -13.427 1.00 32.82 38 ASP B N 1
ATOM 1530 C CA . ASP B 1 38 ? -30.587 0.460 -13.760 1.00 34.88 38 ASP B CA 1
ATOM 1531 C C . ASP B 1 38 ? -29.746 1.552 -13.015 1.00 33.83 38 ASP B C 1
ATOM 1532 O O . ASP B 1 38 ? -29.582 2.628 -13.510 1.00 34.19 38 ASP B O 1
ATOM 1537 N N . VAL B 1 39 ? -29.237 1.289 -11.815 1.00 32.21 39 VAL B N 1
ATOM 1538 C CA . VAL B 1 39 ? -28.590 2.353 -11.049 1.00 32.22 39 VAL B CA 1
ATOM 1539 C C . VAL B 1 39 ? -27.145 2.698 -11.548 1.00 33.06 39 VAL B C 1
ATOM 1540 O O . VAL B 1 39 ? -26.376 1.799 -11.883 1.00 31.32 39 VAL B O 1
ATOM 1544 N N . GLN B 1 40 ? -26.814 3.999 -11.569 1.00 34.70 40 GLN B N 1
ATOM 1545 C CA . GLN B 1 40 ? -25.563 4.567 -12.117 1.00 36.71 40 GLN B CA 1
ATOM 1546 C C . GLN B 1 40 ? -24.606 5.107 -11.033 1.00 37.96 40 GLN B C 1
ATOM 1547 O O . GLN B 1 40 ? -25.023 5.510 -9.949 1.00 38.63 40 GLN B O 1
ATOM 1553 N N . VAL B 1 41 ? -23.313 5.084 -11.307 1.00 38.16 41 VAL B N 1
ATOM 1554 C CA . VAL B 1 41 ? -22.371 5.681 -10.406 1.00 38.55 41 VAL B CA 1
ATOM 1555 C C . VAL B 1 41 ? -21.578 6.577 -11.309 1.00 38.99 41 VAL B C 1
ATOM 1556 O O . VAL B 1 41 ? -21.316 6.263 -12.469 1.00 38.49 41 VAL B O 1
ATOM 1558 N N . GLU B 1 42 ? -21.176 7.675 -10.744 1.00 40.61 42 GLU B N 1
ATOM 1559 C CA . GLU B 1 42 ? -20.199 8.535 -11.350 1.00 43.10 42 GLU B CA 1
ATOM 1560 C C . GLU B 1 42 ? -18.902 8.315 -10.486 1.00 42.27 42 GLU B C 1
ATOM 1561 O O . GLU B 1 42 ? -18.829 8.706 -9.329 1.00 41.34 42 GLU B O 1
ATOM 1567 N N . ALA B 1 43 ? -17.917 7.596 -11.031 1.00 41.72 43 ALA B N 1
ATOM 1568 C CA . ALA B 1 43 ? -16.747 7.180 -10.258 1.00 39.61 43 ALA B CA 1
ATOM 1569 C C . ALA B 1 43 ? -15.497 7.732 -10.908 1.00 39.70 43 ALA B C 1
ATOM 1570 O O . ALA B 1 43 ? -15.339 7.677 -12.148 1.00 38.77 43 ALA B O 1
ATOM 1572 N N . GLU B 1 44 ? -14.619 8.296 -10.071 1.00 40.92 44 GLU B N 1
ATOM 1573 C CA . GLU B 1 44 ? -13.358 8.904 -10.537 1.00 42.04 44 GLU B CA 1
ATOM 1574 C C . GLU B 1 44 ? -12.534 7.830 -11.212 1.00 40.14 44 GLU B C 1
ATOM 1575 O O . GLU B 1 44 ? -12.424 6.727 -10.698 1.00 40.78 44 GLU B O 1
ATOM 1581 N N . GLY B 1 45 ? -11.961 8.139 -12.357 1.00 38.26 45 GLY B N 1
ATOM 1582 C CA . GLY B 1 45 ? -11.179 7.168 -13.074 1.00 36.09 45 GLY B CA 1
ATOM 1583 C C . GLY B 1 45 ? -11.978 6.482 -14.131 1.00 35.81 45 GLY B C 1
ATOM 1584 O O . GLY B 1 45 ? -11.414 5.741 -14.965 1.00 35.11 45 GLY B O 1
ATOM 1585 N N . PHE B 1 46 ? -13.301 6.696 -14.075 1.00 35.28 46 PHE B N 1
ATOM 1586 C CA . PHE B 1 46 ? -14.185 6.245 -15.147 1.00 34.89 46 PHE B CA 1
ATOM 1587 C C . PHE B 1 46 ? -14.637 7.384 -16.080 1.00 35.69 46 PHE B C 1
ATOM 1588 O O . PHE B 1 46 ? -15.115 8.429 -15.635 1.00 34.75 46 PHE B O 1
ATOM 1596 N N . ASP B 1 47 ? -14.455 7.172 -17.383 1.00 36.39 47 ASP B N 1
ATOM 1597 C CA . ASP B 1 47 ? -14.961 8.115 -18.372 1.00 37.69 47 ASP B CA 1
ATOM 1598 C C . ASP B 1 47 ? -16.490 8.046 -18.539 1.00 38.29 47 ASP B C 1
ATOM 1599 O O . ASP B 1 47 ? -16.985 7.229 -19.347 1.00 37.74 47 ASP B O 1
ATOM 1604 N N . GLY B 1 48 ? -17.242 8.865 -17.802 1.00 38.08 48 GLY B N 1
ATOM 1605 C CA . GLY B 1 48 ? -18.702 8.724 -17.894 1.00 39.04 48 GLY B CA 1
ATOM 1606 C C . GLY B 1 48 ? -19.389 7.898 -16.812 1.00 39.65 48 GLY B C 1
ATOM 1607 O O . GLY B 1 48 ? -18.750 7.177 -16.063 1.00 39.46 48 GLY B O 1
ATOM 1608 N N . LYS B 1 49 ? -20.707 8.060 -16.696 1.00 40.43 49 LYS B N 1
ATOM 1609 C CA . LYS B 1 49 ? -21.541 7.242 -15.790 1.00 39.89 49 LYS B CA 1
ATOM 1610 C C . LYS B 1 49 ? -21.296 5.770 -16.058 1.00 37.21 49 LYS B C 1
ATOM 1611 O O . LYS B 1 49 ? -20.997 5.349 -17.200 1.00 34.65 49 LYS B O 1
ATOM 1617 N N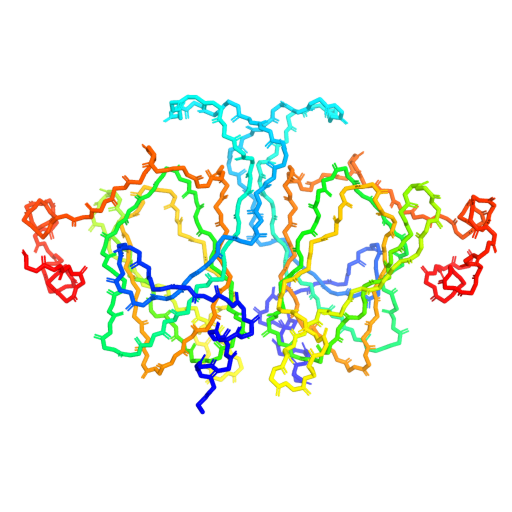 . ARG B 1 50 ? -21.419 4.996 -14.994 1.00 34.10 50 ARG B N 1
ATOM 1618 C CA . ARG B 1 50 ? -21.383 3.561 -15.163 1.00 32.38 50 ARG B CA 1
ATOM 1619 C C . ARG B 1 50 ? -22.559 2.959 -14.448 1.00 31.43 50 ARG B C 1
ATOM 1620 O O . ARG B 1 50 ? -23.114 3.540 -13.452 1.00 30.92 50 ARG B O 1
ATOM 1628 N N . SER B 1 51 ? -22.917 1.771 -14.839 1.00 29.20 51 SER B N 1
ATOM 1629 C CA . SER B 1 51 ? -23.839 1.009 -14.074 1.00 28.52 51 SER B CA 1
ATOM 1630 C C . SER B 1 51 ? -23.186 0.508 -12.790 1.00 27.60 51 SER B C 1
ATOM 1631 O O . SER B 1 51 ? -22.036 0.229 -12.733 1.00 27.79 51 SER B O 1
ATOM 1634 N N . VAL B 1 52 ? -23.968 0.393 -11.756 1.00 26.36 52 VAL B N 1
ATOM 1635 C CA . VAL B 1 52 ? -23.492 -0.103 -10.514 1.00 25.49 52 VAL B CA 1
ATOM 1636 C C . VAL B 1 52 ? -23.022 -1.547 -10.589 1.00 25.53 52 VAL B C 1
ATOM 1637 O O . VAL B 1 52 ? -22.034 -1.867 -10.023 1.00 26.95 52 VAL B O 1
ATOM 1641 N N . LEU B 1 53 ? -23.731 -2.405 -11.293 1.00 24.35 53 LEU B N 1
ATOM 1642 C CA . LEU B 1 53 ? -23.342 -3.789 -11.428 1.00 23.36 53 LEU B CA 1
ATOM 1643 C C . LEU B 1 53 ? -23.695 -4.446 -12.747 1.00 23.66 53 LEU B C 1
ATOM 1644 O O . LEU B 1 53 ? -24.722 -4.212 -13.265 1.00 24.50 53 LEU B O 1
ATOM 1649 N N . THR B 1 54 ? -22.846 -5.315 -13.257 1.00 23.02 54 THR B N 1
ATOM 1650 C CA . THR B 1 54 ? -23.227 -6.147 -14.412 1.00 23.58 54 THR B CA 1
ATOM 1651 C C . THR B 1 54 ? -22.854 -7.565 -13.977 1.00 24.18 54 THR B C 1
ATOM 1652 O O . THR B 1 54 ? -21.932 -7.722 -13.154 1.00 24.52 54 THR B O 1
ATOM 1656 N N . MET B 1 55 ? -23.542 -8.580 -14.516 1.00 23.10 55 MET B N 1
ATOM 1657 C CA . MET B 1 55 ? -23.181 -9.970 -14.238 1.00 22.88 55 MET B CA 1
ATOM 1658 C C . MET B 1 55 ? -23.203 -10.747 -15.563 1.00 23.24 55 MET B C 1
ATOM 1659 O O . MET B 1 55 ? -24.134 -10.572 -16.338 1.00 24.32 55 MET B O 1
ATOM 1664 N N . ILE B 1 56 ? -22.209 -11.599 -15.832 1.00 22.54 56 ILE B N 1
ATOM 1665 C CA . ILE B 1 56 ? -22.310 -12.566 -16.936 1.00 21.10 56 ILE B CA 1
ATOM 1666 C C . ILE B 1 56 ? -22.327 -14.004 -16.411 1.00 21.91 56 ILE B C 1
ATOM 1667 O O . ILE B 1 56 ? -21.879 -14.232 -15.291 1.00 22.59 56 ILE B O 1
ATOM 1672 N N . TYR B 1 57 ? -22.803 -14.976 -17.206 1.00 22.01 57 TYR B N 1
ATOM 1673 C CA . TYR B 1 57 ? -22.371 -16.355 -17.035 1.00 22.85 57 TYR B CA 1
ATOM 1674 C C . TYR B 1 57 ? -21.098 -16.445 -17.826 1.00 23.56 57 TYR B C 1
ATOM 1675 O O . TYR B 1 57 ? -20.999 -15.733 -18.840 1.00 24.86 57 TYR B O 1
ATOM 1684 N N . TYR B 1 58 ? -20.151 -17.281 -17.393 1.00 23.30 58 TYR B N 1
ATOM 1685 C CA . TYR B 1 58 ? -18.888 -17.481 -18.081 1.00 26.15 58 TYR B CA 1
ATOM 1686 C C . TYR B 1 58 ? -18.509 -18.938 -17.949 1.00 27.49 58 TYR B C 1
ATOM 1687 O O . TYR B 1 58 ? -18.374 -19.433 -16.823 1.00 27.49 58 TYR B O 1
ATOM 1696 N N . LEU B 1 59 ? -18.376 -19.641 -19.086 1.00 28.50 59 LEU B N 1
ATOM 1697 C CA . LEU B 1 59 ? -18.090 -21.078 -19.062 1.00 29.64 59 LEU B CA 1
ATOM 1698 C C . LEU B 1 59 ? -16.817 -21.273 -19.803 1.00 32.11 59 LEU B C 1
ATOM 1699 O O . LEU B 1 59 ? -16.619 -20.659 -20.864 1.00 32.16 59 LEU B O 1
ATOM 1704 N N . MET B 1 60 ? -15.952 -22.110 -19.241 1.00 35.08 60 MET B N 1
ATOM 1705 C CA . MET B 1 60 ? -14.628 -22.371 -19.805 1.00 38.89 60 MET B CA 1
ATOM 1706 C C . MET B 1 60 ? -14.396 -23.823 -19.941 1.00 39.22 60 MET B C 1
ATOM 1707 O O . MET B 1 60 ? -14.877 -24.573 -19.115 1.00 39.72 60 MET B O 1
ATOM 1712 N N . GLN B 1 61 ? -13.575 -24.187 -20.924 1.00 40.79 61 GLN B N 1
ATOM 1713 C CA . GLN B 1 61 ? -13.213 -25.569 -21.242 1.00 42.44 61 GLN B CA 1
ATOM 1714 C C . GLN B 1 61 ? -11.719 -25.696 -21.322 1.00 43.27 61 GLN B C 1
ATOM 1715 O O . GLN B 1 61 ? -11.034 -24.700 -21.582 1.00 43.40 61 GLN B O 1
ATOM 1721 N N . ALA B 1 62 ? -11.213 -26.918 -21.166 1.00 44.54 62 ALA B N 1
ATOM 1722 C CA . ALA B 1 62 ? -9.760 -27.137 -21.128 1.00 46.70 62 ALA B CA 1
ATOM 1723 C C . ALA B 1 62 ? -9.106 -26.776 -22.449 1.00 47.48 62 ALA B C 1
ATOM 1724 O O . ALA B 1 62 ? -9.742 -26.857 -23.479 1.00 47.12 62 ALA B O 1
ATOM 1726 N N . GLY B 1 63 ? -7.878 -26.328 -22.410 1.00 49.11 63 GLY B N 1
ATOM 1727 C CA . GLY B 1 63 ? -7.175 -26.033 -23.616 1.00 51.11 63 GLY B CA 1
ATOM 1728 C C . GLY B 1 63 ? -7.191 -24.610 -24.058 1.00 52.76 63 GLY B C 1
ATOM 1729 O O . GLY B 1 63 ? -6.276 -24.148 -24.666 1.00 54.28 63 GLY B O 1
ATOM 1730 N N . GLN B 1 64 ? -8.247 -23.899 -23.779 1.00 53.55 64 GLN B N 1
ATOM 1731 C CA . GLN B 1 64 ? -8.341 -22.553 -24.274 1.00 53.08 64 GLN B CA 1
ATOM 1732 C C . GLN B 1 64 ? -8.352 -21.545 -23.149 1.00 51.56 64 GLN B C 1
ATOM 1733 O O . GLN B 1 64 ? -9.389 -21.271 -22.613 1.00 52.61 64 GLN B O 1
ATOM 1739 N N . PRO B 1 65 ? -7.202 -20.998 -22.799 1.00 49.88 65 PRO B N 1
ATOM 1740 C CA . PRO B 1 65 ? -7.088 -20.027 -21.723 1.00 47.80 65 PRO B CA 1
ATOM 1741 C C . PRO B 1 65 ? -7.693 -18.707 -22.034 1.00 45.89 65 PRO B C 1
ATOM 1742 O O . PRO B 1 65 ? -7.407 -18.169 -23.051 1.00 47.69 65 PRO B O 1
ATOM 1746 N N . ASP B 1 66 ? -8.494 -18.172 -21.146 1.00 43.19 66 ASP B N 1
ATOM 1747 C CA . ASP B 1 66 ? -8.944 -16.777 -21.261 1.00 41.33 66 ASP B CA 1
ATOM 1748 C C . ASP B 1 66 ? -7.673 -15.977 -21.049 1.00 39.04 66 ASP B C 1
ATOM 1749 O O . ASP B 1 66 ? -7.102 -16.048 -19.970 1.00 39.41 66 ASP B O 1
ATOM 1754 N N . PRO B 1 67 ? -7.201 -15.238 -22.059 1.00 35.97 67 PRO B N 1
ATOM 1755 C CA . PRO B 1 67 ? -5.909 -14.556 -21.960 1.00 34.49 67 PRO B CA 1
ATOM 1756 C C . PRO B 1 67 ? -5.821 -13.309 -21.037 1.00 33.09 67 PRO B C 1
ATOM 1757 O O . PRO B 1 67 ? -6.804 -12.685 -20.713 1.00 32.26 67 PRO B O 1
ATOM 1761 N N . PHE B 1 68 ? -4.607 -12.922 -20.683 1.00 32.24 68 PHE B N 1
ATOM 1762 C CA . PHE B 1 68 ? -4.420 -11.783 -19.782 1.00 30.80 68 PHE B CA 1
ATOM 1763 C C . PHE B 1 68 ? -5.169 -10.589 -20.229 1.00 30.04 68 PHE B C 1
ATOM 1764 O O . PHE B 1 68 ? -5.104 -10.228 -21.417 1.00 30.49 68 PHE B O 1
ATOM 1772 N N . HIS B 1 69 ? -5.857 -9.973 -19.261 1.00 28.40 69 HIS B N 1
ATOM 1773 C CA . HIS B 1 69 ? -6.669 -8.790 -19.497 1.00 26.94 69 HIS B CA 1
ATOM 1774 C C . HIS B 1 69 ? -6.903 -8.106 -18.163 1.00 27.38 69 HIS B C 1
ATOM 1775 O O . HIS B 1 69 ? -6.605 -8.686 -17.109 1.00 26.85 69 HIS B O 1
ATOM 1782 N N . ARG B 1 70 ? -7.428 -6.875 -18.202 1.00 26.55 70 ARG B N 1
ATOM 1783 C CA . ARG B 1 70 ? -7.715 -6.173 -17.001 1.00 26.23 70 ARG B CA 1
ATOM 1784 C C . ARG B 1 70 ? -8.761 -5.126 -17.282 1.00 27.79 70 ARG B C 1
ATOM 1785 O O . ARG B 1 70 ? -8.957 -4.758 -18.454 1.00 28.67 70 ARG B O 1
ATOM 1793 N N . VAL B 1 71 ? -9.412 -4.669 -16.196 1.00 27.55 71 VAL B N 1
ATOM 1794 C CA . VAL B 1 71 ? -10.513 -3.749 -16.195 1.00 26.94 71 VAL B CA 1
ATOM 1795 C C . VAL B 1 71 ? -10.262 -2.721 -15.084 1.00 27.75 71 VAL B C 1
ATOM 1796 O O . VAL B 1 71 ? -9.188 -2.736 -14.472 1.00 29.04 71 VAL B 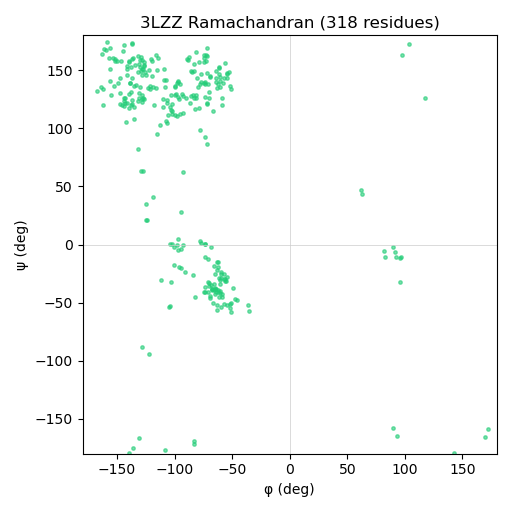O 1
ATOM 1800 N N . LYS B 1 72 ? -11.208 -1.811 -14.825 1.00 27.15 72 LYS B N 1
ATOM 1801 C CA . LYS B 1 72 ? -11.003 -0.754 -13.820 1.00 26.22 72 LYS B CA 1
ATOM 1802 C C . LYS B 1 72 ? -11.750 -1.046 -12.530 1.00 25.99 72 LYS B C 1
ATOM 1803 O O . LYS B 1 72 ? -11.698 -0.268 -11.577 1.00 27.05 72 LYS B O 1
ATOM 1809 N N . SER B 1 73 ? -12.436 -2.171 -12.489 1.00 25.59 73 SER B N 1
ATOM 1810 C CA . SER B 1 73 ? -13.218 -2.561 -11.301 1.00 26.11 73 SER B CA 1
ATOM 1811 C C . SER B 1 73 ? -12.706 -3.892 -10.750 1.00 24.95 73 SER B C 1
ATOM 1812 O O . SER B 1 73 ? -12.111 -4.705 -11.515 1.00 22.92 73 SER B O 1
ATOM 1815 N N . ASP B 1 74 ? -12.986 -4.122 -9.464 1.00 23.46 74 ASP B N 1
ATOM 1816 C CA . ASP B 1 74 ? -12.850 -5.463 -8.930 1.00 23.92 74 ASP B CA 1
ATOM 1817 C C . ASP B 1 74 ? -13.727 -6.395 -9.730 1.00 24.51 74 ASP B C 1
ATOM 1818 O O . ASP B 1 74 ? -14.845 -6.081 -10.071 1.00 25.47 74 ASP B O 1
ATOM 1823 N N . GLU B 1 75 ? -13.244 -7.570 -10.024 1.00 26.03 75 GLU B N 1
ATOM 1824 C CA . GLU B 1 75 ? -14.076 -8.503 -10.784 1.00 26.57 75 GLU B CA 1
ATOM 1825 C C . GLU B 1 75 ? -14.327 -9.730 -9.919 1.00 25.64 75 GLU B C 1
ATOM 1826 O O . GLU B 1 75 ? -13.400 -10.342 -9.458 1.00 27.53 75 GLU B O 1
ATOM 1832 N N . THR B 1 76 ? -15.571 -10.040 -9.618 1.00 25.39 76 THR B N 1
ATOM 1833 C CA . THR B 1 76 ? -15.880 -11.112 -8.680 1.00 23.66 76 THR B CA 1
ATOM 1834 C C . THR B 1 76 ? -16.356 -12.361 -9.403 1.00 24.12 76 THR B C 1
ATOM 1835 O O . THR B 1 76 ? -17.366 -12.343 -10.061 1.00 24.58 76 THR B O 1
ATOM 1839 N N . PHE B 1 77 ? -15.626 -13.447 -9.251 1.00 23.62 77 PHE B N 1
ATOM 1840 C CA . PHE B 1 77 ? -15.978 -14.702 -9.803 1.00 23.31 77 PHE B CA 1
ATOM 1841 C C . PHE B 1 77 ? -16.671 -15.548 -8.752 1.00 24.15 77 PHE B C 1
ATOM 1842 O O . PHE B 1 77 ? -16.196 -15.621 -7.586 1.00 24.80 77 PHE B O 1
ATOM 1850 N N . VAL B 1 78 ? -17.700 -16.285 -9.193 1.00 23.66 78 VAL B N 1
ATOM 1851 C CA . VAL B 1 78 ? -18.496 -17.128 -8.321 1.00 23.60 78 VAL B CA 1
ATOM 1852 C C . VAL B 1 78 ? -18.770 -18.485 -8.966 1.00 25.16 78 VAL B C 1
ATOM 1853 O O . VAL B 1 78 ? -19.343 -18.551 -10.054 1.00 26.04 78 VAL B O 1
ATOM 1857 N N . HIS B 1 79 ? -18.350 -19.566 -8.308 1.00 24.94 79 HIS B N 1
ATOM 1858 C CA . HIS B 1 79 ? -18.339 -20.879 -8.953 1.00 24.71 79 HIS B CA 1
ATOM 1859 C C . HIS B 1 79 ? -19.714 -21.519 -8.917 1.00 24.34 79 HIS B C 1
ATOM 1860 O O . HIS B 1 79 ? -20.320 -21.644 -7.867 1.00 23.82 79 HIS B O 1
ATOM 1867 N N . ASN B 1 80 ? -20.209 -21.920 -10.074 1.00 24.53 80 ASN B N 1
ATOM 1868 C CA . ASN B 1 80 ? -21.565 -22.460 -10.179 1.00 24.28 80 ASN B CA 1
ATOM 1869 C C . ASN B 1 80 ? -21.461 -23.982 -10.316 1.00 25.67 80 ASN B C 1
ATOM 1870 O O . ASN B 1 80 ? -22.135 -24.712 -9.560 1.00 25.58 80 ASN B O 1
ATOM 1875 N N . LEU B 1 81 ? -20.661 -24.458 -11.287 1.00 25.74 81 LEU B N 1
ATOM 1876 C CA . LEU B 1 81 ? -20.543 -25.904 -11.583 1.00 27.36 81 LEU B CA 1
ATOM 1877 C C . LEU B 1 81 ? -19.212 -26.283 -12.203 1.00 27.96 81 LEU B C 1
ATOM 1878 O O . LEU B 1 81 ? -18.537 -25.418 -12.796 1.00 29.74 81 LEU B O 1
ATOM 1883 N N . GLY B 1 82 ? -18.866 -27.577 -12.134 1.00 27.09 82 GLY B N 1
ATOM 1884 C CA . GLY B 1 82 ? -17.699 -28.031 -12.837 1.00 27.59 82 GLY B CA 1
ATOM 1885 C C . GLY B 1 82 ? -16.433 -28.031 -12.004 1.00 27.65 82 GLY B C 1
ATOM 1886 O O . GLY B 1 82 ? -16.470 -27.972 -10.771 1.00 29.45 82 GLY B O 1
ATOM 1887 N N . GLY B 1 83 ? -15.304 -28.132 -12.676 1.00 26.15 83 GLY B N 1
ATOM 1888 C CA . GLY B 1 83 ? -14.043 -28.321 -11.991 1.00 24.87 83 GLY B CA 1
ATOM 1889 C C . GLY B 1 83 ? -13.570 -26.949 -11.559 1.00 25.11 83 GLY B C 1
ATOM 1890 O O . GLY B 1 83 ? -14.326 -25.985 -11.595 1.00 24.95 83 GLY B O 1
ATOM 1891 N N . SER B 1 84 ? -12.326 -26.882 -11.110 1.00 25.03 84 SER B N 1
ATOM 1892 C CA . SER B 1 84 ? -11.711 -25.688 -10.602 1.00 25.09 84 SER B CA 1
ATOM 1893 C C . SER B 1 84 ? -11.213 -24.819 -11.755 1.00 26.44 84 SER B C 1
ATOM 1894 O O . SER B 1 84 ? -11.043 -25.279 -12.891 1.00 26.30 84 SER B O 1
ATOM 1897 N N . MET B 1 85 ? -10.908 -23.570 -11.432 1.00 26.60 85 MET B N 1
ATOM 1898 C CA . MET B 1 85 ? -10.535 -22.617 -12.403 1.00 27.18 85 MET B CA 1
ATOM 1899 C C . MET B 1 85 ? -9.357 -21.873 -11.759 1.00 28.52 85 MET B C 1
ATOM 1900 O O . MET B 1 85 ? -9.503 -21.290 -10.647 1.00 28.32 85 MET B O 1
ATOM 1905 N N . LYS B 1 86 ? -8.201 -21.935 -12.432 1.00 29.03 86 LYS B N 1
ATOM 1906 C CA . LYS B 1 86 ? -7.064 -21.209 -12.006 1.00 30.44 86 LYS B CA 1
ATOM 1907 C C . LYS B 1 86 ? -7.247 -19.820 -12.508 1.00 30.24 86 LYS B C 1
ATOM 1908 O O . LYS B 1 86 ? -7.503 -19.606 -13.692 1.00 32.31 86 LYS B O 1
ATOM 1914 N N . ILE B 1 87 ? -7.115 -18.864 -11.609 1.00 29.23 87 ILE B N 1
ATOM 1915 C CA . ILE B 1 87 ? -7.093 -17.488 -11.999 1.00 28.28 87 ILE B CA 1
ATOM 1916 C C . ILE B 1 87 ? -5.713 -16.915 -11.731 1.00 29.38 87 ILE B C 1
ATOM 1917 O O . ILE B 1 87 ? -5.349 -16.631 -10.561 1.00 29.79 87 ILE B O 1
ATOM 1922 N N . HIS B 1 8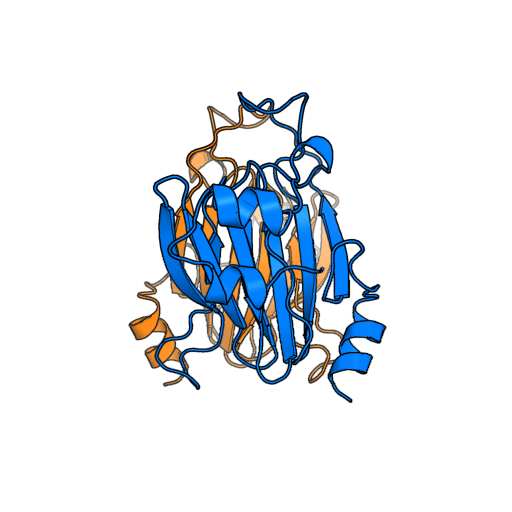8 ? -4.941 -16.781 -12.817 1.00 29.60 88 HIS B N 1
ATOM 1923 C CA . HIS B 1 88 ? -3.605 -16.214 -12.772 1.00 30.82 88 HIS B CA 1
ATOM 1924 C C . HIS B 1 88 ? -3.711 -14.742 -12.604 1.00 31.78 88 HIS B C 1
ATOM 1925 O O . HIS B 1 88 ? -4.567 -14.121 -13.259 1.00 32.78 88 HIS B O 1
ATOM 1932 N N . MET B 1 89 ? -2.843 -14.156 -11.769 1.00 31.53 89 MET B N 1
ATOM 1933 C CA . MET B 1 89 ? -2.836 -12.702 -11.590 1.00 31.69 89 MET B CA 1
ATOM 1934 C C . MET B 1 89 ? -1.431 -12.146 -11.571 1.00 32.12 89 MET B C 1
ATOM 1935 O O . MET B 1 89 ? -0.593 -12.556 -10.729 1.00 33.63 89 MET B O 1
ATOM 1940 N N . ILE B 1 90 ? -1.174 -11.178 -12.457 1.00 31.75 90 ILE B N 1
ATOM 1941 C CA . ILE B 1 90 ? -0.048 -10.246 -12.315 1.00 30.22 90 ILE B CA 1
ATOM 1942 C C . ILE B 1 90 ? -0.548 -8.861 -11.813 1.00 30.68 90 ILE B C 1
ATOM 1943 O O . ILE B 1 90 ? -1.299 -8.176 -12.519 1.00 32.10 90 ILE B O 1
ATOM 1948 N N . HIS B 1 91 ? -0.128 -8.458 -10.616 1.00 29.65 91 HIS B N 1
ATOM 1949 C CA . HIS B 1 91 ? -0.570 -7.239 -9.985 1.00 29.78 91 HIS B CA 1
ATOM 1950 C C . HIS B 1 91 ? 0.348 -6.130 -10.467 1.00 31.21 91 HIS B C 1
ATOM 1951 O O . HIS B 1 91 ? 1.452 -6.435 -10.935 1.00 31.03 91 HIS B O 1
ATOM 1958 N N . PRO B 1 92 ? -0.072 -4.841 -10.328 1.00 31.32 92 PRO B N 1
ATOM 1959 C CA . PRO B 1 92 ? 0.767 -3.697 -10.801 1.00 31.97 92 PRO B CA 1
ATOM 1960 C C . PRO B 1 92 ? 2.188 -3.650 -10.199 1.00 32.75 92 PRO B C 1
ATOM 1961 O O . PRO B 1 92 ? 3.080 -3.159 -10.849 1.00 33.85 92 PRO B O 1
ATOM 1965 N N . ASP B 1 93 ? 2.408 -4.139 -8.973 1.00 33.79 93 ASP B N 1
ATOM 1966 C CA . ASP B 1 93 ? 3.748 -4.092 -8.408 1.00 33.69 93 ASP B CA 1
ATOM 1967 C C . ASP B 1 93 ? 4.615 -5.203 -9.036 1.00 33.70 93 ASP B C 1
ATOM 1968 O O . ASP B 1 93 ? 5.799 -5.339 -8.668 1.00 33.58 93 ASP B O 1
ATOM 1973 N N . GLY B 1 94 ? 4.033 -5.977 -9.963 1.00 32.38 94 GLY B N 1
ATOM 1974 C CA . GLY B 1 94 ? 4.796 -6.995 -10.685 1.00 31.56 94 GLY B CA 1
ATOM 1975 C C . GLY B 1 94 ? 4.688 -8.409 -10.107 1.00 31.41 94 GLY B C 1
ATOM 1976 O O . GLY B 1 94 ? 5.146 -9.346 -10.725 1.00 32.09 94 GLY B O 1
ATOM 1977 N N . SER B 1 95 ? 4.117 -8.568 -8.917 1.00 30.68 95 SER B N 1
ATOM 1978 C CA . SER B 1 95 ? 4.004 -9.866 -8.293 1.00 31.80 95 SER B CA 1
ATOM 1979 C C . SER B 1 95 ? 2.938 -10.750 -8.912 1.00 32.53 95 SER B C 1
ATOM 1980 O O . SER B 1 95 ? 2.018 -10.272 -9.566 1.00 33.72 95 SER B O 1
ATOM 1983 N N . TYR B 1 96 ? 3.103 -12.047 -8.733 1.00 32.69 96 TYR B N 1
ATOM 1984 C CA . TYR B 1 96 ? 2.247 -13.017 -9.343 1.00 32.83 96 TYR B CA 1
ATOM 1985 C C . TYR B 1 96 ? 1.533 -13.750 -8.229 1.00 33.06 96 TYR B C 1
ATOM 1986 O O . TYR B 1 96 ? 2.183 -14.131 -7.234 1.00 33.34 96 TYR B O 1
ATOM 1995 N N . SER B 1 97 ? 0.208 -13.948 -8.371 1.00 32.39 97 SER B N 1
ATOM 1996 C CA . SER B 1 97 ? -0.492 -14.874 -7.466 1.00 31.72 97 SER B CA 1
ATOM 1997 C C . SER B 1 97 ? -1.423 -15.671 -8.294 1.00 31.43 97 SER B C 1
ATOM 1998 O O . SER B 1 97 ? -1.557 -15.410 -9.469 1.00 31.09 97 SER B O 1
ATOM 2001 N N . CYS B 1 98 ? -2.044 -16.671 -7.677 1.00 32.43 98 CYS B N 1
ATOM 2002 C CA . CYS B 1 98 ? -2.954 -17.573 -8.331 1.00 33.04 98 CYS B CA 1
ATOM 2003 C C . CYS B 1 98 ? -4.053 -17.908 -7.367 1.00 31.64 98 CYS B C 1
ATOM 2004 O O . CYS B 1 98 ? -3.776 -18.399 -6.282 1.00 32.31 98 CYS B O 1
ATOM 2007 N N . SER B 1 99 ? -5.311 -17.673 -7.744 1.00 29.94 99 SER B N 1
ATOM 2008 C CA . SER B 1 99 ? -6.415 -18.112 -6.897 1.00 26.57 99 SER B CA 1
ATOM 2009 C C . SER B 1 99 ? -7.145 -19.272 -7.568 1.00 26.10 99 SER B C 1
ATOM 2010 O O . SER B 1 99 ? -7.298 -19.311 -8.799 1.00 25.66 99 SER B O 1
ATOM 2013 N N . ILE B 1 100 ? -7.560 -20.247 -6.769 1.00 24.55 100 ILE B N 1
ATOM 2014 C CA . ILE B 1 100 ? -8.310 -21.365 -7.258 1.00 24.15 100 ILE B CA 1
ATOM 2015 C C . ILE B 1 100 ? -9.827 -21.162 -6.972 1.00 24.34 100 ILE B C 1
ATOM 2016 O O . ILE B 1 100 ? -10.282 -21.203 -5.811 1.00 25.51 100 ILE B O 1
ATOM 2021 N N . LEU B 1 101 ? -10.608 -20.961 -8.035 1.00 23.92 101 LEU B N 1
ATOM 2022 C CA . LEU B 1 101 ? -12.060 -20.901 -7.949 1.00 22.46 101 LEU B CA 1
ATOM 2023 C C . LEU B 1 101 ? -12.586 -22.294 -8.060 1.00 23.07 101 LEU B C 1
ATOM 2024 O O . LEU B 1 101 ? -12.300 -22.961 -9.042 1.00 24.24 101 LEU B O 1
ATOM 2029 N N . GLY B 1 102 ? -13.334 -22.766 -7.065 1.00 23.44 102 GLY B N 1
ATOM 2030 C CA . GLY B 1 102 ? -13.974 -24.092 -7.130 1.00 24.61 102 GLY B CA 1
ATOM 2031 C C . GLY B 1 102 ? -14.589 -24.432 -5.772 1.00 26.60 102 GLY B C 1
ATOM 2032 O O . GLY B 1 102 ? -14.841 -23.511 -4.955 1.00 26.21 102 GLY B O 1
ATOM 2033 N N . ASN B 1 103 ? -14.800 -25.731 -5.545 1.00 26.77 103 ASN B N 1
ATOM 2034 C CA . ASN B 1 103 ? -15.528 -26.276 -4.421 1.00 28.62 103 ASN B CA 1
ATOM 2035 C C . ASN B 1 103 ? -14.522 -26.889 -3.449 1.00 30.48 103 ASN B C 1
ATOM 2036 O O . ASN B 1 103 ? -13.906 -27.926 -3.754 1.00 31.35 103 ASN B O 1
ATOM 2041 N N . PRO B 1 104 ? -14.353 -26.275 -2.262 1.00 31.80 104 PRO B N 1
ATOM 2042 C CA . PRO B 1 104 ? -13.425 -26.843 -1.239 1.00 32.50 104 PRO B CA 1
ATOM 2043 C C . PRO B 1 104 ? -13.881 -28.264 -0.738 1.00 34.34 104 PRO B C 1
ATOM 2044 O O . PRO B 1 104 ? -13.070 -29.066 -0.298 1.00 36.14 104 PRO B O 1
ATOM 2048 N N . LEU B 1 105 ? -15.147 -28.628 -0.864 1.00 34.89 105 LEU B N 1
ATOM 2049 C CA . LEU B 1 105 ? -15.513 -29.997 -0.536 1.00 36.91 105 LEU B CA 1
ATOM 2050 C C . LEU B 1 105 ? -14.786 -31.057 -1.390 1.00 39.67 105 LEU B C 1
ATOM 2051 O O . LEU B 1 105 ? -14.712 -32.210 -0.977 1.00 39.88 105 LEU B O 1
ATOM 2056 N N . GLU B 1 106 ? -14.321 -30.674 -2.593 1.00 41.97 106 GLU B N 1
ATOM 2057 C CA . GLU B 1 106 ? -13.694 -31.604 -3.556 1.00 43.48 106 GLU B CA 1
ATOM 2058 C C . GLU B 1 106 ? -12.224 -31.250 -3.661 1.00 42.96 106 GLU B C 1
ATOM 2059 O O . GLU B 1 106 ? -11.410 -32.117 -3.937 1.00 44.10 106 GLU B O 1
ATOM 2065 N N . HIS B 1 107 ? -11.881 -29.976 -3.479 1.00 41.73 107 HIS B N 1
ATOM 2066 C CA . HIS B 1 107 ? -10.510 -29.520 -3.642 1.00 40.47 107 HIS B CA 1
ATOM 2067 C C . HIS B 1 107 ? -10.301 -28.494 -2.563 1.00 39.73 107 HIS B C 1
ATOM 2068 O O . HIS B 1 107 ? -10.840 -27.410 -2.643 1.00 40.27 107 HIS B O 1
ATOM 2075 N N . PRO B 1 108 ? -9.561 -28.861 -1.500 1.00 39.38 108 PRO B N 1
ATOM 2076 C CA . PRO B 1 108 ? -9.501 -28.004 -0.277 1.00 38.09 108 PRO B CA 1
ATOM 2077 C C . PRO B 1 108 ? -8.895 -26.629 -0.518 1.00 36.01 108 PRO B C 1
ATOM 2078 O O . PRO B 1 108 ? -9.022 -25.753 0.291 1.00 36.08 108 PRO B O 1
ATOM 2082 N N . GLU B 1 109 ? -8.223 -26.411 -1.609 1.00 35.61 109 GLU B N 1
ATOM 2083 C CA . GLU B 1 109 ? -7.559 -25.123 -1.712 1.00 35.41 109 GLU B CA 1
ATOM 2084 C C . GLU B 1 109 ? -8.433 -24.193 -2.519 1.00 34.14 109 GLU B C 1
ATOM 2085 O O . GLU B 1 109 ? -8.104 -23.025 -2.682 1.00 33.44 109 GLU B O 1
ATOM 2091 N N . ALA B 1 110 ? -9.539 -24.735 -3.031 1.00 32.32 110 ALA B N 1
ATOM 2092 C CA . ALA B 1 110 ? -10.434 -23.991 -3.889 1.00 31.50 110 ALA B CA 1
ATOM 2093 C C . ALA B 1 110 ? -11.451 -23.184 -3.047 1.00 30.91 110 ALA B C 1
ATOM 2094 O O . ALA B 1 110 ? -11.826 -23.647 -1.937 1.00 30.81 110 ALA B O 1
ATOM 2096 N N . ARG B 1 111 ? -11.897 -22.021 -3.577 1.00 29.19 111 ARG B N 1
ATOM 2097 C CA . ARG B 1 111 ? -12.978 -21.226 -2.963 1.00 28.82 111 ARG B CA 1
ATOM 2098 C C . ARG B 1 111 ? -14.156 -20.920 -3.923 1.00 28.22 111 ARG B C 1
ATOM 2099 O O . ARG B 1 111 ? -13.953 -20.718 -5.112 1.00 28.60 111 ARG B O 1
ATOM 2107 N N . HIS B 1 112 ? -15.384 -20.855 -3.425 1.00 26.25 112 HIS B N 1
ATOM 2108 C CA . HIS B 1 112 ? -16.487 -20.537 -4.312 1.00 24.89 112 HIS B CA 1
ATOM 2109 C C . HIS B 1 112 ? -16.498 -19.089 -4.782 1.00 24.22 112 HIS B C 1
ATOM 2110 O O . HIS B 1 112 ? -17.279 -18.738 -5.712 1.00 24.97 112 HIS B O 1
ATOM 2117 N N . GLN B 1 113 ? -15.692 -18.226 -4.157 1.00 22.77 113 GLN B N 1
ATOM 2118 C CA . GLN B 1 113 ? -15.675 -16.795 -4.555 1.00 21.89 113 GLN B CA 1
ATOM 2119 C C . GLN B 1 113 ? -14.276 -16.362 -4.759 1.00 21.81 113 GLN B C 1
ATOM 2120 O O . GLN B 1 113 ? -13.449 -16.687 -3.955 1.00 22.02 113 GLN B O 1
ATOM 2126 N N . VAL B 1 114 ? -13.971 -15.630 -5.818 1.00 22.53 114 VAL B N 1
ATOM 2127 C CA . VAL B 1 114 ? -12.645 -15.049 -5.893 1.00 21.73 114 VAL B CA 1
ATOM 2128 C C . VAL B 1 114 ? -12.805 -13.668 -6.438 1.00 23.69 114 VAL B C 1
ATOM 2129 O O . VAL B 1 114 ? -13.453 -13.458 -7.494 1.00 24.76 114 VAL B O 1
ATOM 2133 N N . VAL B 1 115 ? -12.208 -12.701 -5.758 1.00 23.46 115 VAL B N 1
ATOM 2134 C CA . VAL B 1 115 ? -12.336 -11.331 -6.208 1.00 22.15 115 VAL B CA 1
ATOM 2135 C C . VAL B 1 115 ? -11.021 -10.916 -6.817 1.00 23.64 115 VAL B C 1
ATOM 2136 O O . VAL B 1 115 ? -9.994 -10.978 -6.159 1.00 23.26 115 VAL B O 1
ATOM 2140 N N . VAL B 1 116 ? -11.042 -10.505 -8.087 1.00 23.90 116 VAL B N 1
ATOM 2141 C CA . VAL B 1 116 ? -9.815 -10.073 -8.716 1.00 23.44 116 VAL B CA 1
ATOM 2142 C C . VAL B 1 116 ? -9.677 -8.545 -8.612 1.00 24.95 116 VAL B C 1
ATOM 2143 O O . VAL B 1 116 ? -10.433 -7.821 -9.256 1.00 25.87 116 VAL B O 1
ATOM 2147 N N . PRO B 1 117 ? -8.694 -8.060 -7.834 1.00 25.16 117 PRO B N 1
ATOM 2148 C CA . PRO B 1 117 ? -8.610 -6.587 -7.642 1.00 25.31 117 PRO B CA 1
ATOM 2149 C C . PRO B 1 117 ? -8.540 -5.830 -8.933 1.00 26.30 117 PRO B C 1
ATOM 2150 O O . PRO B 1 117 ? -7.987 -6.350 -9.884 1.00 27.59 117 PRO B O 1
ATOM 2154 N N . ARG B 1 118 ? -9.098 -4.622 -8.976 1.00 26.82 118 ARG B N 1
ATOM 2155 C CA . ARG B 1 118 ? -9.035 -3.825 -10.171 1.00 29.06 118 ARG B CA 1
ATOM 2156 C C . ARG B 1 118 ? -7.587 -3.592 -10.598 1.00 29.64 118 ARG B C 1
ATOM 2157 O O . ARG B 1 118 ? -6.707 -3.490 -9.738 1.00 28.41 118 ARG B O 1
ATOM 2165 N N . ARG B 1 119 ? -7.321 -3.570 -11.881 1.00 29.26 119 ARG B N 1
ATOM 2166 C CA . ARG B 1 119 ? -6.034 -3.221 -12.419 1.00 30.18 119 ARG B CA 1
ATOM 2167 C C . ARG B 1 119 ? -5.033 -4.341 -12.431 1.00 29.52 119 ARG B C 1
ATOM 2168 O O . ARG B 1 119 ? -4.032 -4.245 -13.055 1.00 29.91 119 ARG B O 1
ATOM 2176 N N . VAL B 1 120 ? -5.351 -5.422 -11.766 1.00 27.40 120 VAL B N 1
ATOM 2177 C CA . VAL B 1 120 ? -4.580 -6.645 -11.867 1.00 28.70 120 VAL B CA 1
ATOM 2178 C C . VAL B 1 120 ? -4.772 -7.316 -13.249 1.00 29.45 120 VAL B C 1
ATOM 2179 O O . VAL B 1 120 ? -5.896 -7.371 -13.753 1.00 30.35 120 VAL B O 1
ATOM 2183 N N . TRP B 1 121 ? -3.705 -7.823 -13.866 1.00 29.77 121 TRP B N 1
ATOM 2184 C CA . TRP B 1 121 ? -3.869 -8.486 -15.178 1.00 30.19 121 TRP B CA 1
ATOM 2185 C C . TRP B 1 121 ? -4.232 -9.899 -14.862 1.00 30.29 121 TRP B C 1
ATOM 2186 O O . TRP B 1 121 ? -3.538 -10.533 -14.065 1.00 31.12 121 TRP B O 1
ATOM 2197 N N . PHE B 1 122 ? -5.310 -10.417 -15.426 1.00 29.47 122 PHE B N 1
ATOM 2198 C CA . PHE B 1 122 ? -5.604 -11.794 -15.104 1.00 29.65 122 PHE B CA 1
ATOM 2199 C C . PHE B 1 122 ? -6.022 -12.616 -16.282 1.00 29.10 122 PHE B C 1
ATOM 2200 O O . PHE B 1 122 ? -6.406 -12.064 -17.298 1.00 29.42 122 PHE B O 1
ATOM 2208 N N . ALA B 1 123 ? -5.898 -13.931 -16.123 1.00 28.07 123 ALA B N 1
ATOM 2209 C CA . ALA B 1 123 ? -6.138 -14.909 -17.159 1.00 27.94 123 ALA B CA 1
ATOM 2210 C C . ALA B 1 123 ? -6.610 -16.131 -16.415 1.00 29.00 123 ALA B C 1
ATOM 2211 O O . ALA B 1 123 ? -6.328 -16.273 -15.220 1.00 29.08 123 ALA B O 1
ATOM 2213 N N . GLN B 1 124 ? -7.310 -17.020 -17.092 1.00 30.64 124 GLN B N 1
ATOM 2214 C CA . GLN B 1 124 ? -7.831 -18.166 -16.392 1.00 34.23 124 GLN B CA 1
ATOM 2215 C C . GLN B 1 124 ? -7.769 -19.478 -17.185 1.00 35.76 124 GLN B C 1
ATOM 2216 O O . GLN B 1 124 ? -7.831 -19.471 -18.413 1.00 37.02 124 GLN B O 1
ATOM 2222 N N . GLU B 1 125 ? -7.550 -20.591 -16.489 1.00 36.81 125 GLU B N 1
ATOM 2223 C CA . GLU B 1 125 ? -7.569 -21.889 -17.144 1.00 37.95 125 GLU B CA 1
ATOM 2224 C C . GLU B 1 125 ? -8.254 -22.935 -16.274 1.00 37.22 125 GLU B C 1
ATOM 2225 O O . GLU B 1 125 ? -8.372 -22.755 -15.062 1.00 37.72 125 GLU B O 1
ATOM 2231 N N . VAL B 1 126 ? -8.739 -23.995 -16.901 1.00 37.02 126 VAL B N 1
ATOM 2232 C CA . VAL B 1 126 ? -9.429 -25.089 -16.225 1.00 37.01 126 VAL B CA 1
ATOM 2233 C C . VAL B 1 126 ? -8.860 -26.379 -16.772 1.00 39.03 126 VAL B C 1
ATOM 2234 O O . VAL B 1 126 ? -8.356 -26.377 -17.893 1.00 39.22 126 VAL B O 1
ATOM 2238 N N . ASP B 1 127 ? -8.931 -27.468 -15.994 1.00 41.28 127 ASP B N 1
ATOM 2239 C CA . ASP B 1 127 ? -8.565 -28.803 -16.490 1.00 43.65 127 ASP B CA 1
ATOM 2240 C C . ASP B 1 127 ? -9.764 -29.567 -17.091 1.00 43.88 127 ASP B C 1
ATOM 2241 O O . ASP B 1 127 ? -9.554 -30.451 -17.930 1.00 46.49 127 ASP B O 1
ATOM 2246 N N . GLY B 1 128 ? -11.000 -29.247 -16.706 1.00 42.08 128 GLY B N 1
ATOM 2247 C CA . GLY B 1 128 ? -12.181 -29.853 -17.330 1.00 39.18 128 GLY B CA 1
ATOM 2248 C C . GLY B 1 128 ? -13.091 -28.779 -17.928 1.00 38.46 128 GLY B C 1
ATOM 2249 O O . GLY B 1 128 ? -12.946 -28.350 -19.096 1.00 38.97 128 GLY B O 1
ATOM 2250 N N . TYR B 1 129 ? -14.074 -28.361 -17.155 1.00 36.02 129 TYR B N 1
ATOM 2251 C CA . TYR B 1 129 ? -14.868 -27.205 -17.542 1.00 33.59 129 TYR B CA 1
ATOM 2252 C C . TYR B 1 129 ? -15.367 -26.562 -16.220 1.00 32.00 129 TYR B C 1
ATOM 2253 O O . TYR B 1 129 ? -15.466 -27.221 -15.162 1.00 32.48 129 TYR B O 1
ATOM 2262 N N . CYS B 1 130 ? -15.739 -25.305 -16.284 1.00 29.07 130 CYS B N 1
ATOM 2263 C CA . CYS B 1 130 ? -16.201 -24.649 -15.125 1.00 27.83 130 CYS B CA 1
ATOM 2264 C C . CYS B 1 130 ? -17.234 -23.674 -15.605 1.00 27.71 130 CYS B C 1
ATOM 2265 O O . CYS B 1 130 ? -16.971 -22.914 -16.553 1.00 27.83 130 CYS B O 1
ATOM 2268 N N . LEU B 1 131 ? -18.408 -23.677 -14.977 1.00 26.63 131 LEU B N 1
ATOM 2269 C CA . LEU B 1 131 ? -19.357 -22.564 -15.169 1.00 25.79 131 LEU B CA 1
ATOM 2270 C C . LEU B 1 131 ? -19.228 -21.595 -13.970 1.00 26.12 131 LEU B C 1
ATOM 2271 O O . LEU B 1 131 ? -19.308 -22.008 -12.810 1.00 26.08 131 LEU B O 1
ATOM 2276 N N . ALA B 1 132 ? -19.064 -20.311 -14.274 1.00 24.85 132 ALA B N 1
ATOM 2277 C CA . ALA B 1 132 ? -18.954 -19.299 -13.281 1.00 24.30 132 ALA B CA 1
ATOM 2278 C C . ALA B 1 132 ? -19.981 -18.219 -13.573 1.00 24.75 132 ALA B C 1
ATOM 2279 O O . ALA B 1 132 ? -20.382 -18.053 -14.746 1.00 24.45 132 ALA B O 1
ATOM 2281 N N . SER B 1 133 ? -20.405 -17.495 -12.521 1.00 23.78 133 SER B N 1
ATOM 2282 C CA . SER B 1 133 ? -21.026 -16.184 -12.669 1.00 23.45 133 SER B CA 1
ATOM 2283 C C . SER B 1 133 ? -19.980 -15.104 -12.377 1.00 24.05 133 SER B C 1
ATOM 2284 O O . SER B 1 133 ? -19.246 -15.192 -11.393 1.00 25.88 133 SER B O 1
ATOM 2287 N N . VAL B 1 134 ? -19.891 -14.057 -13.175 1.00 23.00 134 VAL B N 1
ATOM 2288 C CA . VAL B 1 134 ? -18.776 -13.160 -12.974 1.00 21.93 134 VAL B CA 1
ATOM 2289 C C . VAL B 1 134 ? -19.380 -11.784 -12.859 1.00 22.82 134 VAL B C 1
ATOM 2290 O O . VAL B 1 134 ? -20.135 -11.361 -13.746 1.00 23.95 134 VAL B O 1
ATOM 2294 N N . LEU B 1 135 ? -19.124 -11.101 -11.749 1.00 22.46 135 LEU B N 1
ATOM 2295 C CA . LEU B 1 135 ? -19.712 -9.799 -11.559 1.00 23.93 135 LEU B CA 1
ATOM 2296 C C . LEU B 1 135 ? -18.659 -8.667 -11.508 1.00 25.70 135 LEU B C 1
ATOM 2297 O O . LEU B 1 135 ? -17.505 -8.869 -11.077 1.00 26.73 135 LEU B O 1
ATOM 2302 N N . VAL B 1 136 ? -19.042 -7.472 -11.944 1.00 25.94 136 VAL B N 1
ATOM 2303 C CA . VAL B 1 136 ? -18.078 -6.376 -11.999 1.00 26.89 136 VAL B CA 1
ATOM 2304 C C . VAL B 1 136 ? -18.792 -5.149 -11.503 1.00 26.55 136 VAL B C 1
ATOM 2305 O O . VAL B 1 136 ? -19.906 -4.863 -11.947 1.00 27.58 136 VAL B O 1
ATOM 2309 N N . ALA B 1 137 ? -18.194 -4.410 -10.580 1.00 25.70 137 ALA B N 1
ATOM 2310 C CA . ALA B 1 137 ? -18.828 -3.187 -10.107 1.00 23.79 137 ALA B CA 1
ATOM 2311 C C . ALA B 1 137 ? -17.725 -2.218 -9.860 1.00 23.51 137 ALA B C 1
ATOM 2312 O O . ALA B 1 137 ? -16.815 -2.547 -9.134 1.00 25.04 137 ALA B O 1
ATOM 2314 N N . PRO B 1 138 ? -17.772 -1.017 -10.449 1.00 24.16 138 PRO B N 1
ATOM 2315 C CA . PRO B 1 138 ? -18.744 -0.472 -11.393 1.00 23.85 138 PRO B CA 1
ATOM 2316 C C . PRO B 1 138 ? -18.865 -1.375 -12.603 1.00 24.85 138 PRO B C 1
ATOM 2317 O O . PRO B 1 138 ? -17.930 -2.147 -12.892 1.00 24.49 138 PRO B O 1
ATOM 2321 N N . GLY B 1 139 ? -20.013 -1.310 -13.300 1.00 25.64 139 GLY B N 1
ATOM 2322 C CA . GLY B 1 139 ? -20.411 -2.371 -14.251 1.00 26.34 139 GLY B CA 1
ATOM 2323 C C . GLY B 1 139 ? -19.554 -2.301 -15.487 1.00 27.48 139 GLY B C 1
ATOM 2324 O O . GLY B 1 139 ? -18.951 -1.253 -15.747 1.00 27.45 139 GLY B O 1
ATOM 2325 N N . PHE B 1 140 ? -19.467 -3.415 -16.223 1.00 28.35 140 PHE B N 1
ATOM 2326 C CA . PHE B 1 140 ? -18.545 -3.560 -17.358 1.00 28.37 140 PHE B CA 1
ATOM 2327 C C . PHE B 1 140 ? -18.889 -2.590 -18.478 1.00 31.10 140 PHE B C 1
ATOM 2328 O O . PHE B 1 140 ? -20.054 -2.369 -18.800 1.00 31.61 140 PHE B O 1
ATOM 2336 N N . ASP B 1 141 ? -17.869 -2.020 -19.091 1.00 32.64 141 ASP B N 1
ATOM 2337 C CA . ASP B 1 141 ? -18.052 -1.191 -20.221 1.00 33.77 141 ASP B CA 1
ATOM 2338 C C . ASP B 1 141 ? -16.735 -1.327 -20.973 1.00 34.25 141 ASP B C 1
ATOM 2339 O O . ASP B 1 141 ? -15.682 -1.304 -20.352 1.00 34.08 141 ASP B O 1
ATOM 2344 N N . PHE B 1 142 ? -16.789 -1.485 -22.292 1.00 35.03 142 PHE B N 1
ATOM 2345 C CA . PHE B 1 142 ? -15.582 -1.723 -23.111 1.00 36.18 142 PHE B CA 1
ATOM 2346 C C . PHE B 1 142 ? -14.525 -0.602 -23.037 1.00 35.96 142 PHE B C 1
ATOM 2347 O O . PHE B 1 142 ? -13.370 -0.830 -23.254 1.00 36.90 142 PHE B O 1
ATOM 2355 N N . LYS B 1 143 ? -14.923 0.610 -22.734 1.00 35.98 143 LYS B N 1
ATOM 2356 C CA . LYS B 1 143 ? -13.950 1.674 -22.554 1.00 36.54 143 LYS B CA 1
ATOM 2357 C C . LYS B 1 143 ? -13.011 1.396 -21.389 1.00 36.41 143 LYS B C 1
ATOM 2358 O O . LYS B 1 143 ? -11.959 1.975 -21.318 1.00 37.71 143 LYS B O 1
ATOM 2364 N N . ASP B 1 144 ? -13.379 0.505 -20.469 1.00 35.00 144 ASP B N 1
ATOM 2365 C CA . ASP B 1 144 ? -12.573 0.259 -19.301 1.00 32.55 144 ASP B CA 1
ATOM 2366 C C . ASP B 1 144 ? -11.779 -1.044 -19.471 1.00 31.25 144 ASP B C 1
ATOM 2367 O O . ASP B 1 144 ? -11.034 -1.431 -18.584 1.00 30.89 144 ASP B O 1
ATOM 2372 N N . PHE B 1 145 ? -11.923 -1.716 -20.602 1.00 29.23 145 PHE B N 1
ATOM 2373 C CA . PHE B 1 145 ? -11.322 -3.034 -20.754 1.00 28.92 145 PHE B CA 1
ATOM 2374 C C . PHE B 1 145 ? -9.975 -2.938 -21.492 1.00 30.14 145 PHE B C 1
ATOM 2375 O O . PHE B 1 145 ? -9.865 -2.193 -22.460 1.00 29.39 145 PHE B O 1
ATOM 2383 N N . SER B 1 146 ? -8.961 -3.705 -21.070 1.00 30.75 146 SER B N 1
ATOM 2384 C CA . SER B 1 146 ? -7.711 -3.779 -21.837 1.00 31.30 146 SER B CA 1
ATOM 2385 C C . SER B 1 146 ? -7.388 -5.240 -22.091 1.00 32.72 146 SER B C 1
ATOM 2386 O O . SER B 1 146 ? -7.345 -6.065 -21.138 1.00 34.53 146 SER B O 1
ATOM 2389 N N . LEU B 1 147 ? -7.194 -5.586 -23.356 1.00 32.60 147 LEU B N 1
ATOM 2390 C CA . LEU B 1 147 ? -6.725 -6.902 -23.680 1.00 33.39 147 LEU B CA 1
ATOM 2391 C C . LEU B 1 147 ? -5.215 -6.811 -23.754 1.00 34.76 147 LEU B C 1
ATOM 2392 O O . LEU B 1 147 ? -4.672 -5.945 -24.423 1.00 34.01 147 LEU B O 1
ATOM 2397 N N . GLY B 1 148 ? -4.525 -7.679 -23.037 1.00 36.26 148 GLY B N 1
ATOM 2398 C CA . GLY B 1 148 ? -3.089 -7.496 -22.948 1.00 38.96 148 GLY B CA 1
ATOM 2399 C C . GLY B 1 148 ? -2.401 -8.030 -24.186 1.00 40.65 148 GLY B C 1
ATOM 2400 O O . GLY B 1 148 ? -2.825 -9.062 -24.719 1.00 40.51 148 GLY B O 1
ATOM 2401 N N . LYS B 1 149 ? -1.343 -7.347 -24.636 1.00 42.20 149 LYS B N 1
ATOM 2402 C CA . LYS B 1 149 ? -0.555 -7.819 -25.799 1.00 43.41 149 LYS B CA 1
ATOM 2403 C C . LYS B 1 149 ? 0.669 -8.573 -25.340 1.00 42.44 149 LYS B C 1
ATOM 2404 O O . LYS B 1 149 ? 1.428 -8.050 -24.534 1.00 42.33 149 LYS B O 1
ATOM 2410 N N . ARG B 1 150 ? 0.872 -9.794 -25.825 1.00 42.85 150 ARG B N 1
ATOM 2411 C CA . ARG B 1 150 ? 2.066 -10.600 -25.432 1.00 43.40 150 ARG B CA 1
ATOM 2412 C C . ARG B 1 150 ? 3.349 -9.787 -25.201 1.00 44.29 150 ARG B C 1
ATOM 2413 O O . ARG B 1 150 ? 3.983 -9.842 -24.132 1.00 43.62 150 ARG B O 1
ATOM 2421 N N . GLU B 1 151 ? 3.734 -9.053 -26.238 1.00 45.62 151 GLU B N 1
ATOM 2422 C CA . GLU B 1 151 ? 5.002 -8.333 -26.276 1.00 47.49 151 GLU B CA 1
ATOM 2423 C C . GLU B 1 151 ? 5.067 -7.176 -25.274 1.00 47.02 151 GLU B C 1
ATOM 2424 O O . GLU B 1 151 ? 6.079 -6.976 -24.632 1.00 47.16 151 GLU B O 1
ATOM 2430 N N . GLU B 1 152 ? 3.975 -6.451 -25.086 1.00 47.46 152 GLU B N 1
ATOM 2431 C CA . GLU B 1 152 ? 3.948 -5.425 -24.056 1.00 47.62 152 GLU B CA 1
ATOM 2432 C C . GLU B 1 152 ? 3.992 -5.986 -22.658 1.00 46.16 152 GLU B C 1
ATOM 2433 O O . GLU B 1 152 ? 4.592 -5.386 -21.790 1.00 47.13 152 GLU B O 1
ATOM 2439 N N . LEU B 1 153 ? 3.380 -7.136 -22.433 1.00 44.14 153 LEU B N 1
ATOM 2440 C CA . LEU B 1 153 ? 3.390 -7.741 -21.104 1.00 42.51 153 LEU B CA 1
ATOM 2441 C C . LEU B 1 153 ? 4.737 -8.363 -20.723 1.00 42.33 153 LEU B C 1
ATOM 2442 O O . LEU B 1 153 ? 5.162 -8.304 -19.549 1.00 42.11 153 LEU B O 1
ATOM 2447 N N . ILE B 1 154 ? 5.369 -9.030 -21.692 1.00 41.57 154 ILE B N 1
ATOM 2448 C CA . ILE B 1 154 ? 6.697 -9.572 -21.488 1.00 40.79 154 ILE B CA 1
ATOM 2449 C C . ILE B 1 154 ? 7.635 -8.405 -21.184 1.00 40.47 154 ILE B C 1
ATOM 2450 O O . ILE B 1 154 ? 8.317 -8.432 -20.154 1.00 40.77 154 ILE B O 1
ATOM 2455 N N . LYS B 1 155 ? 7.545 -7.319 -21.944 1.00 39.24 155 LYS B N 1
ATOM 2456 C CA . LYS B 1 155 ? 8.382 -6.151 -21.671 1.00 40.23 155 LYS B CA 1
ATOM 2457 C C . LYS B 1 155 ? 8.141 -5.558 -20.271 1.00 39.60 155 LYS B C 1
ATOM 2458 O O . LYS B 1 155 ? 9.096 -5.189 -19.587 1.00 39.42 155 LYS B O 1
ATOM 2464 N N . GLU B 1 156 ? 6.883 -5.475 -19.841 1.00 38.93 156 GLU B N 1
ATOM 2465 C CA . GLU B 1 156 ? 6.565 -5.002 -18.501 1.00 38.38 156 GLU B CA 1
ATOM 2466 C C . GLU B 1 156 ? 6.937 -5.978 -17.365 1.00 37.55 156 GLU B C 1
ATOM 2467 O O . GLU B 1 156 ? 7.448 -5.559 -16.326 1.00 36.42 156 GLU B O 1
ATOM 2473 N N . TYR B 1 157 ? 6.694 -7.282 -17.591 1.00 37.36 157 TYR B N 1
ATOM 2474 C CA . TYR B 1 157 ? 6.889 -8.331 -16.588 1.00 36.75 157 TYR B CA 1
ATOM 2475 C C . TYR B 1 157 ? 7.730 -9.542 -17.071 1.00 37.73 157 TYR B C 1
ATOM 2476 O O . TYR B 1 157 ? 7.245 -10.700 -17.097 1.00 36.68 157 TYR B O 1
ATOM 2485 N N . PRO B 1 158 ? 9.026 -9.286 -17.408 1.00 38.49 158 PRO B N 1
ATOM 2486 C CA . PRO B 1 158 ? 9.918 -10.313 -17.990 1.00 37.61 158 PRO B CA 1
ATOM 2487 C C . PRO B 1 158 ? 10.043 -11.556 -17.123 1.00 37.30 158 PRO B C 1
ATOM 2488 O O . PRO B 1 158 ? 10.183 -12.638 -17.646 1.00 38.15 158 PRO B O 1
ATOM 2492 N N . GLN B 1 159 ? 9.946 -11.416 -15.808 1.00 36.43 159 GLN B N 1
ATOM 2493 C CA . GLN B 1 159 ? 10.032 -12.555 -14.906 1.00 35.30 159 GLN B CA 1
ATOM 2494 C C . GLN B 1 159 ? 8.790 -13.460 -14.896 1.00 36.32 159 GLN B C 1
ATOM 2495 O O . GLN B 1 159 ? 8.736 -14.429 -14.136 1.00 36.61 159 GLN B O 1
ATOM 2501 N N . HIS B 1 160 ? 7.789 -13.131 -15.700 1.00 36.27 160 HIS B N 1
ATOM 2502 C CA . HIS B 1 160 ? 6.544 -13.891 -15.744 1.00 37.08 160 HIS B CA 1
ATOM 2503 C C . HIS B 1 160 ? 6.282 -14.350 -17.164 1.00 38.38 160 HIS B C 1
ATOM 2504 O O . HIS B 1 160 ? 5.151 -14.672 -17.533 1.00 38.46 160 HIS B O 1
ATOM 2511 N N . ARG B 1 161 ? 7.366 -14.378 -17.945 1.00 40.14 161 ARG B N 1
ATOM 2512 C CA . ARG B 1 161 ? 7.352 -14.791 -19.331 1.00 40.82 161 ARG B CA 1
ATOM 2513 C C . ARG B 1 161 ? 6.584 -16.114 -19.546 1.00 40.56 161 ARG B C 1
ATOM 2514 O O . ARG B 1 161 ? 5.749 -16.183 -20.425 1.00 40.48 161 ARG B O 1
ATOM 2522 N N . ASP B 1 162 ? 6.818 -17.140 -18.741 1.00 40.52 162 ASP B N 1
ATOM 2523 C CA . ASP B 1 162 ? 6.103 -18.415 -18.964 1.00 41.35 162 ASP B CA 1
ATOM 2524 C C . ASP B 1 162 ? 4.602 -18.320 -18.944 1.00 40.06 162 ASP B C 1
ATOM 2525 O O . ASP B 1 162 ? 3.926 -18.778 -19.884 1.00 40.04 162 ASP B O 1
ATOM 2530 N N . VAL B 1 163 ? 4.074 -17.716 -17.891 1.00 38.45 163 VAL B N 1
ATOM 2531 C CA . VAL B 1 163 ? 2.640 -17.669 -17.741 1.00 36.69 163 VAL B CA 1
ATOM 2532 C C . VAL B 1 163 ? 2.094 -16.729 -18.766 1.00 36.80 163 VAL B C 1
ATOM 2533 O O . VAL B 1 163 ? 1.019 -16.963 -19.292 1.00 37.32 163 VAL B O 1
ATOM 2537 N N . ILE B 1 164 ? 2.844 -15.691 -19.116 1.00 36.70 164 ILE B N 1
ATOM 2538 C CA . ILE B 1 164 ? 2.368 -14.789 -20.168 1.00 37.36 164 ILE B CA 1
ATOM 2539 C C . ILE B 1 164 ? 2.266 -15.498 -21.540 1.00 38.77 164 ILE B C 1
ATOM 2540 O O . ILE B 1 164 ? 1.345 -15.231 -22.331 1.00 37.90 164 ILE B O 1
ATOM 2545 N N . MET B 1 165 ? 3.222 -16.393 -21.810 1.00 40.28 165 MET B N 1
ATOM 2546 C CA . MET B 1 165 ? 3.267 -17.144 -23.069 1.00 42.02 165 MET B CA 1
ATOM 2547 C C . MET B 1 165 ? 2.081 -18.083 -23.136 1.00 42.20 165 MET B C 1
ATOM 2548 O O . MET B 1 165 ? 1.359 -18.076 -24.104 1.00 42.85 165 MET B O 1
ATOM 2553 N N . ARG B 1 166 ? 1.872 -18.854 -22.081 1.00 42.28 166 ARG B N 1
ATOM 2554 C CA . ARG B 1 166 ? 0.728 -19.749 -21.965 1.00 42.87 166 ARG B CA 1
ATOM 2555 C C . ARG B 1 166 ? -0.637 -19.017 -22.105 1.00 41.83 166 ARG B C 1
ATOM 2556 O O . ARG B 1 166 ? -1.585 -19.579 -22.651 1.00 42.61 166 ARG B O 1
ATOM 2564 N N . CYS B 1 167 ? -0.722 -17.747 -21.721 1.00 40.61 167 CYS B N 1
ATOM 2565 C CA . CYS B 1 167 ? -2.022 -17.060 -21.615 1.00 38.83 167 CYS B CA 1
ATOM 2566 C C . CYS B 1 167 ? -2.137 -15.781 -22.419 1.00 39.92 167 CYS B C 1
ATOM 2567 O O . CYS B 1 167 ? -2.784 -14.836 -22.001 1.00 39.66 167 CYS B O 1
ATOM 2570 N N . THR B 1 168 ? -1.501 -15.760 -23.580 1.00 41.68 168 THR B N 1
ATOM 2571 C CA . THR B 1 168 ? -1.720 -14.726 -24.596 1.00 43.50 168 THR B CA 1
ATOM 2572 C C . THR B 1 168 ? -1.729 -15.428 -25.956 1.00 45.38 168 THR B C 1
ATOM 2573 O O . THR B 1 168 ? -1.180 -16.521 -26.078 1.00 44.43 168 THR B O 1
ATOM 2577 N N . SER B 1 169 ? -2.352 -14.805 -26.960 1.00 48.64 169 SER B N 1
ATOM 2578 C CA . SER B 1 169 ? -2.188 -15.203 -28.371 1.00 51.60 169 SER B CA 1
ATOM 2579 C C . SER B 1 169 ? -0.992 -14.467 -29.046 1.00 54.20 169 SER B C 1
ATOM 2580 O O . SER B 1 169 ? -0.564 -13.369 -28.589 1.00 54.88 169 SER B O 1
ATOM 2583 N N . SER B 1 170 ? -0.506 -15.043 -30.154 1.00 56.30 170 SER B N 1
ATOM 2584 C CA . SER B 1 170 ? 0.828 -14.739 -30.761 1.00 58.28 170 SER B CA 1
ATOM 2585 C C . SER B 1 170 ? 1.194 -13.266 -30.980 1.00 58.82 170 SER B C 1
ATOM 2586 O O . SER B 1 170 ? 0.409 -12.497 -31.539 1.00 59.80 170 SER B O 1
#

Sequence (322 aa):
EEVKRLIALYELTPHPASGGWFRETYRSDVQVEAEGFDGKRSVLTMIYYLMQAGQPDPFHRVKSDETFVHNLGGSMKIHMIHPDGSYSCSILGNPLEHPEARHQVVVPRRVWFAQEVDGYCLASVLVAPGFDFKDFSLGKREELIKEYPQHRDVIMRCTSSEEVKRLIALYELTPHPASGGWFRETYRSDVQVEAEGFDGKRSVLTMIYYLMQAGQPDPFHRVKSDETFVHNLGGSMKIHMIHPDGSYSCSILGNPLEHPEARHQVVVPRRVWFAQEVDGYCLASVLVAPGFDFKDFSLGKREELIKEYPQHRDVIMRCTSS

Nearest PDB structures (foldseek):
  3loi-assembly1_A  TM=9.977E-01  e=8.022E-30  Branchiostoma belcheri tsingtauense
  1yud-assembly5_I  TM=9.200E-01  e=9.221E-16  Shewanella oneidensis MR-1
  1znp-assembly4_D  TM=9.216E-01  e=2.978E-13  Agrobacterium fabrum str. C58
  1xe7-assembly2_C-2  TM=8.736E-01  e=2.033E-13  Saccharomyces cerevisiae
  1phs-assembly1_A  TM=5.522E-01  e=4.369E-05  Phaseolus vulgaris

Solvent-accessible surface area: 14803 Å² total; per-residue (Å²): 147,88,11,144,128,0,29,74,72,4,122,12,70,77,37,114,23,53,14,2,64,44,86,69,42,30,108,5,102,36,78,10,136,12,182,57,28,96,44,129,8,6,0,2,2,2,34,6,4,0,0,47,46,72,82,38,4,17,0,13,71,9,82,5,20,15,1,1,0,7,5,31,39,31,23,0,70,0,7,8,0,41,58,125,7,58,86,45,55,35,32,0,0,21,6,30,126,88,110,104,0,94,0,18,13,43,1,61,80,120,3,23,2,0,3,32,6,127,43,33,0,0,0,0,6,0,8,3,3,1,66,41,146,137,12,38,48,84,10,124,63,145,96,3,36,173,84,15,87,114,30,134,114,13,0,66,134,1,16,96,137,142,93,23,155,113,0,28,76,66,5,118,12,68,84,39,110,21,23,19,2,65,42,84,68,42,28,109,5,112,32,78,2,124,11,186,54,27,101,38,138,8,7,0,3,3,1,35,6,4,0,1,66,52,72,103,37,4,25,0,15,73,10,82,4,16,16,0,1,0,7,3,31,37,32,30,0,91,0,5,7,0,42,64,124,9,58,82,44,52,34,33,0,1,24,12,26,125,89,106,104,0,94,0,17,14,42,0,61,81,118,3,24,1,0,3,32,9,136,44,33,0,0,0,0,4,0,8,3,2,1,52,39,132,141,12,40,48,94,11,118,54,109,103,2,38,177,86,12,86,115,30,133,115,13,0,69,131,2,14,97,130

CATH classification: 2.60.120.10

Secondary structure (DSSP, 8-state):
-HHHHHHHHHT-EE-TTSSSEEEEEEE-S-B---TTSSS--BS-EEEEEEEETT-PEEEEE-SSEEEEEEEEES-EEEEEE-TTS-EEEEEES-TTTSTT-BSEEEE-TT-EEEEEESSEEEEEEEEESPP-GGG-EE--HHHHHHH-GGGHHHHHHTS--/--HHHHHHHHT-EE-TTSSEEEEEEEE-S-EE--TTSSS-EES-EEEEEEEETT--EEEEE-SSEEEEEEEEES-EEEEEE-TTS-EEEEEES-TTTSTT-BSEEEE-TT-EEEEEESSEEEEEEEEESPP-GGG-EEPPHHHHHHH-GGGHHHHHHTS--